Protein AF-A0A4Q3VLV4-F1 (afdb_monomer_lite)

pLDDT: mean 76.95, std 12.74, range [41.34, 91.38]

Radius of gyration: 25.12 Å; chains: 1; bounding box: 61×34×62 Å

Foldseek 3Di:
DVVVVVVVVLVVQLVVLLVLLVVLLVVVVVPDDCLVRNVVSLLSNVVSPNDLLDPSSLVSCLVVLVSLVPDPDPSCPSNNVNSVVVVVVDVVVDPPDDDPDDPDPVVVVVVVVVVVVLVVQAAFEEEEDDDADDPVVLVVCCVVSNHHYHYDGDDPPDALVNCPVVLVRGPYYDYPDDPDDPRCPVNVVVND

Structure (mmCIF, N/CA/C/O backbone):
data_AF-A0A4Q3VLV4-F1
#
_entry.id   AF-A0A4Q3VLV4-F1
#
loop_
_atom_site.group_PDB
_atom_site.id
_atom_site.type_symbol
_atom_site.label_atom_id
_atom_site.label_alt_id
_atom_site.label_comp_id
_atom_site.label_asym_id
_atom_site.label_entity_id
_atom_site.label_seq_id
_atom_site.pdbx_PDB_ins_code
_atom_site.Cartn_x
_atom_site.Cartn_y
_atom_site.Cartn_z
_atom_site.occupancy
_atom_site.B_iso_or_equiv
_atom_site.auth_seq_id
_atom_site.auth_comp_id
_atom_site.auth_asym_id
_atom_site.auth_atom_id
_atom_site.pdbx_PDB_model_num
ATOM 1 N N . MET A 1 1 ? 38.651 -5.995 -27.341 1.00 57.62 1 MET A N 1
ATOM 2 C CA . MET A 1 1 ? 38.059 -4.674 -27.666 1.00 57.62 1 MET A CA 1
ATOM 3 C C . MET A 1 1 ? 36.625 -4.782 -28.174 1.00 57.62 1 MET A C 1
ATOM 5 O O . MET A 1 1 ? 35.787 -4.014 -27.726 1.00 57.62 1 MET A O 1
ATOM 9 N N . GLU A 1 2 ? 36.306 -5.751 -29.034 1.00 63.56 2 GLU A N 1
ATOM 10 C CA . GLU A 1 2 ? 34.957 -5.916 -29.602 1.00 63.56 2 GLU A CA 1
ATOM 11 C C . GLU A 1 2 ? 33.863 -6.225 -28.559 1.00 63.56 2 GLU A C 1
ATOM 13 O O . GLU A 1 2 ? 32.763 -5.686 -28.622 1.00 63.56 2 GLU A O 1
ATOM 18 N N . GLU A 1 3 ? 34.188 -7.004 -27.524 1.00 63.47 3 GLU A N 1
ATOM 19 C CA . GLU A 1 3 ? 33.252 -7.335 -26.439 1.00 63.47 3 GLU A CA 1
ATOM 20 C C . GLU A 1 3 ? 32.939 -6.141 -25.514 1.00 63.47 3 GLU A C 1
ATOM 22 O O . GLU A 1 3 ? 31.847 -6.045 -24.957 1.00 63.47 3 GLU A O 1
ATOM 27 N N . ILE A 1 4 ? 33.883 -5.201 -25.376 1.00 67.38 4 ILE A N 1
ATOM 28 C CA . ILE A 1 4 ? 33.695 -3.957 -24.610 1.00 67.38 4 ILE A CA 1
ATOM 29 C C . ILE A 1 4 ? 32.784 -3.006 -25.393 1.00 67.38 4 ILE A C 1
ATOM 31 O O . ILE A 1 4 ? 31.875 -2.420 -24.811 1.00 67.38 4 ILE A O 1
ATOM 35 N N . LYS A 1 5 ? 32.965 -2.923 -26.719 1.00 65.56 5 LYS A N 1
ATOM 36 C CA . LYS A 1 5 ? 32.129 -2.112 -27.612 1.00 65.56 5 LYS A CA 1
ATOM 37 C C . LYS A 1 5 ? 30.674 -2.597 -27.629 1.00 65.56 5 LYS A C 1
ATOM 39 O O . LYS A 1 5 ? 29.774 -1.806 -27.380 1.00 65.56 5 LYS A O 1
ATOM 44 N N . ARG A 1 6 ? 30.447 -3.911 -27.760 1.00 65.62 6 ARG A N 1
ATOM 45 C CA . ARG A 1 6 ? 29.094 -4.503 -27.698 1.00 65.62 6 ARG A CA 1
ATOM 46 C C . ARG A 1 6 ? 28.401 -4.274 -26.350 1.00 65.62 6 ARG A C 1
ATOM 48 O O . ARG A 1 6 ? 27.202 -4.019 -26.310 1.00 65.62 6 ARG A O 1
ATOM 55 N N . LYS A 1 7 ? 29.140 -4.339 -25.233 1.00 67.38 7 LYS A N 1
ATOM 56 C CA . LYS A 1 7 ? 28.593 -4.038 -23.895 1.00 67.38 7 LYS A CA 1
ATOM 57 C C . LYS A 1 7 ? 28.241 -2.557 -23.730 1.00 67.38 7 LYS A C 1
ATOM 59 O O . LYS A 1 7 ? 27.261 -2.258 -23.053 1.00 67.38 7 LYS A O 1
ATOM 64 N N . SER A 1 8 ? 29.009 -1.653 -24.342 1.00 71.06 8 SER A N 1
ATOM 65 C CA . SER A 1 8 ? 28.739 -0.210 -24.326 1.00 71.06 8 SER A CA 1
ATOM 66 C C . SER A 1 8 ? 27.530 0.155 -25.195 1.00 71.06 8 SER A C 1
ATOM 68 O O . SER A 1 8 ? 26.670 0.897 -24.735 1.00 71.06 8 SER A O 1
ATOM 70 N N . GLU A 1 9 ? 27.406 -0.419 -26.393 1.00 71.38 9 GLU A N 1
ATOM 71 C CA . GLU A 1 9 ? 26.265 -0.204 -27.297 1.00 71.38 9 GLU A CA 1
ATOM 72 C C . GLU A 1 9 ? 24.959 -0.744 -26.692 1.00 71.38 9 GLU A C 1
ATOM 74 O O . GLU A 1 9 ? 23.945 -0.051 -26.669 1.00 71.38 9 GLU A O 1
ATOM 79 N N . ALA A 1 10 ? 24.996 -1.936 -26.088 1.00 74.06 10 ALA A N 1
ATOM 80 C CA . ALA A 1 10 ? 23.848 -2.497 -25.375 1.00 74.06 10 ALA A CA 1
ATOM 81 C C . ALA A 1 10 ? 23.502 -1.735 -24.081 1.00 74.06 10 ALA A C 1
ATOM 83 O O . ALA A 1 10 ? 22.393 -1.849 -23.565 1.00 74.06 10 ALA A O 1
ATOM 84 N N . ALA A 1 11 ? 24.443 -0.997 -23.488 1.00 75.19 11 ALA A N 1
ATOM 85 C CA . ALA A 1 11 ? 24.153 -0.116 -22.358 1.00 75.19 11 ALA A CA 1
ATOM 86 C C . ALA A 1 11 ? 23.494 1.191 -22.816 1.00 75.19 11 ALA A C 1
ATOM 88 O O . ALA A 1 11 ? 22.518 1.597 -22.192 1.00 75.19 11 ALA A O 1
ATOM 89 N N . ALA A 1 12 ? 23.972 1.779 -23.916 1.00 79.19 12 ALA A N 1
ATOM 90 C CA . ALA A 1 12 ? 23.372 2.961 -24.529 1.00 79.19 12 ALA A CA 1
ATOM 91 C C . ALA A 1 12 ? 21.925 2.685 -24.964 1.00 79.19 12 ALA A C 1
ATOM 93 O O . ALA A 1 12 ? 21.017 3.348 -24.483 1.00 79.19 12 ALA A O 1
ATOM 94 N N . GLY A 1 13 ? 21.679 1.597 -25.707 1.00 81.62 13 GLY A N 1
ATOM 95 C CA . GLY A 1 13 ? 20.320 1.253 -26.149 1.00 81.62 13 GLY A CA 1
ATOM 96 C C . GLY A 1 13 ? 19.323 1.015 -25.004 1.00 81.62 13 GLY A C 1
ATOM 97 O O . GLY A 1 13 ? 18.139 1.310 -25.142 1.00 81.62 13 GLY A O 1
ATOM 98 N N . ARG A 1 14 ? 19.786 0.532 -23.840 1.00 86.50 14 ARG A N 1
ATOM 99 C CA . ARG A 1 14 ? 18.945 0.413 -22.633 1.00 86.50 14 ARG A CA 1
ATOM 100 C C . ARG A 1 14 ? 18.638 1.765 -21.995 1.00 86.50 14 ARG A C 1
ATOM 102 O O . ARG A 1 14 ? 17.541 1.932 -21.469 1.00 86.50 14 ARG A O 1
ATOM 109 N N . ALA A 1 15 ? 19.602 2.684 -21.993 1.00 84.69 15 ALA A N 1
ATOM 110 C CA . ALA A 1 15 ? 19.420 4.028 -21.459 1.00 84.69 15 ALA A CA 1
ATOM 111 C C . ALA A 1 15 ? 18.446 4.825 -22.335 1.00 84.69 15 ALA A C 1
ATOM 113 O O . ALA A 1 15 ? 17.457 5.328 -21.809 1.00 84.69 15 ALA A O 1
ATOM 114 N N . ASP A 1 16 ? 18.651 4.804 -23.653 1.00 87.38 16 ASP A N 1
ATOM 115 C CA . ASP A 1 16 ? 17.802 5.488 -24.631 1.00 87.38 16 ASP A CA 1
ATOM 116 C C . ASP A 1 16 ? 16.353 4.982 -24.556 1.00 87.38 16 ASP A C 1
ATOM 118 O O . ASP A 1 16 ? 15.404 5.762 -24.518 1.00 87.38 16 ASP A O 1
ATOM 122 N N . ALA A 1 17 ? 16.157 3.661 -24.450 1.00 88.94 17 ALA A N 1
ATOM 123 C CA . ALA A 1 17 ? 14.821 3.086 -24.307 1.00 88.94 17 ALA A CA 1
ATOM 124 C C . ALA A 1 17 ? 14.137 3.483 -22.986 1.00 88.94 17 ALA A C 1
ATOM 126 O O . ALA A 1 17 ? 12.919 3.634 -22.948 1.00 88.94 17 ALA A O 1
ATOM 127 N N . MET A 1 18 ? 14.897 3.639 -21.898 1.00 90.19 18 MET A N 1
ATOM 128 C CA . MET A 1 18 ? 14.365 4.077 -20.603 1.00 90.19 18 MET A CA 1
ATOM 129 C C . MET A 1 18 ? 14.028 5.572 -20.596 1.00 90.19 18 MET A C 1
ATOM 131 O O . MET A 1 18 ? 13.079 5.984 -19.935 1.00 90.19 18 MET A O 1
ATOM 135 N N . GLU A 1 19 ? 14.801 6.388 -21.309 1.00 90.62 19 GLU A N 1
ATOM 136 C CA . GLU A 1 19 ? 14.526 7.813 -21.495 1.00 90.62 19 GLU A CA 1
ATOM 137 C C . GLU A 1 19 ? 13.258 8.016 -22.328 1.00 90.62 19 GLU A C 1
ATOM 139 O O . GLU A 1 19 ? 12.339 8.690 -21.870 1.00 90.62 19 GLU A O 1
ATOM 144 N N . ALA A 1 20 ? 13.125 7.290 -23.441 1.00 89.00 20 ALA A N 1
ATOM 145 C CA . ALA A 1 20 ? 11.909 7.286 -24.251 1.00 89.00 20 ALA A CA 1
ATOM 146 C C . ALA A 1 20 ? 10.660 6.849 -23.460 1.00 89.00 20 ALA A C 1
ATOM 148 O O . ALA A 1 20 ? 9.573 7.378 -23.680 1.00 89.00 20 ALA A O 1
ATOM 149 N N . LEU A 1 21 ? 10.791 5.909 -22.512 1.00 90.06 21 LEU A N 1
ATOM 150 C CA . LEU A 1 21 ? 9.686 5.537 -21.620 1.00 90.06 21 LEU A CA 1
ATOM 151 C C . LEU A 1 21 ? 9.276 6.687 -20.691 1.00 90.06 21 LEU A C 1
ATOM 153 O O . LEU A 1 21 ? 8.089 6.882 -20.450 1.00 90.06 21 LEU A O 1
ATOM 157 N N . LYS A 1 22 ? 10.235 7.453 -20.164 1.00 89.88 22 LYS A N 1
ATOM 158 C CA . LYS A 1 22 ? 9.930 8.609 -19.309 1.00 89.88 22 LYS A CA 1
ATOM 159 C C . LYS A 1 22 ? 9.248 9.723 -20.094 1.00 89.88 22 LYS A C 1
ATOM 161 O O . LYS A 1 22 ? 8.290 10.299 -19.594 1.00 89.88 22 LYS A O 1
ATOM 166 N N . GLU A 1 23 ? 9.710 9.993 -21.311 1.00 88.00 23 GLU A N 1
ATOM 167 C CA . GLU A 1 23 ? 9.071 10.958 -22.213 1.00 88.00 23 GLU A CA 1
ATOM 168 C C . GLU A 1 23 ? 7.646 10.528 -22.577 1.00 88.00 23 GLU A C 1
ATOM 170 O O . GLU A 1 23 ? 6.726 11.342 -22.536 1.00 88.00 23 GLU A O 1
ATOM 175 N N . ALA A 1 24 ? 7.440 9.237 -22.856 1.00 85.31 24 ALA A N 1
ATOM 176 C CA . ALA A 1 24 ? 6.117 8.674 -23.110 1.00 85.31 24 ALA A CA 1
ATOM 177 C C . ALA A 1 24 ? 5.171 8.872 -21.913 1.00 85.31 24 ALA A C 1
ATOM 179 O O . ALA A 1 24 ? 4.029 9.275 -22.099 1.00 85.31 24 ALA A O 1
ATOM 180 N N . ILE A 1 25 ? 5.650 8.650 -20.685 1.00 86.81 25 ILE A N 1
ATOM 181 C CA . ILE A 1 25 ? 4.867 8.883 -19.461 1.00 86.81 25 ILE A CA 1
ATOM 182 C C . ILE A 1 25 ? 4.538 10.369 -19.282 1.00 86.81 25 ILE A C 1
ATOM 184 O O . ILE A 1 25 ? 3.384 10.703 -19.036 1.00 86.81 25 ILE A O 1
ATOM 188 N N . ALA A 1 26 ? 5.506 11.262 -19.493 1.00 82.62 26 ALA A N 1
ATOM 189 C CA . ALA A 1 26 ? 5.264 12.703 -19.435 1.00 82.62 26 ALA A CA 1
ATOM 190 C C . ALA A 1 26 ? 4.235 13.167 -20.487 1.00 82.62 26 ALA A C 1
ATOM 192 O O . ALA A 1 26 ? 3.460 14.084 -20.234 1.00 82.62 26 ALA A O 1
ATOM 193 N N . SER A 1 27 ? 4.194 12.521 -21.658 1.00 80.69 27 SER A N 1
ATOM 194 C CA . SER A 1 27 ? 3.176 12.782 -22.684 1.00 80.69 27 SER A CA 1
ATOM 195 C C . SER A 1 27 ? 1.790 12.252 -22.297 1.00 80.69 27 SER A C 1
ATOM 197 O O . SER A 1 27 ? 0.787 12.861 -22.663 1.00 80.69 27 SER A O 1
ATOM 199 N N . ILE A 1 28 ? 1.715 11.132 -21.570 1.00 79.12 28 ILE A N 1
ATOM 200 C CA . ILE A 1 28 ? 0.454 10.569 -21.062 1.00 79.12 28 ILE A CA 1
ATOM 201 C C . ILE A 1 28 ? -0.184 11.517 -20.044 1.00 79.12 28 ILE A C 1
ATOM 203 O O . ILE A 1 28 ? -1.385 11.754 -20.111 1.00 79.12 28 ILE A O 1
ATOM 207 N N . GLU A 1 29 ? 0.619 12.107 -19.155 1.00 72.38 29 GLU A N 1
ATOM 208 C CA . GLU A 1 29 ? 0.154 13.068 -18.141 1.00 72.38 29 GLU A CA 1
ATOM 209 C C . GLU A 1 29 ? -0.467 14.342 -18.739 1.00 72.38 29 GLU A C 1
ATOM 211 O O . GLU A 1 29 ? -1.192 15.045 -18.040 1.00 72.38 29 GLU A O 1
ATOM 216 N N . GLN A 1 30 ? -0.201 14.644 -20.016 1.00 66.06 30 GLN A N 1
ATOM 217 C CA . GLN A 1 30 ? -0.690 15.859 -20.666 1.00 66.06 30 GLN A CA 1
ATOM 218 C C . GLN A 1 30 ? -2.002 15.682 -21.435 1.00 66.06 30 GLN A C 1
ATOM 220 O O . GLN A 1 30 ? -2.750 16.648 -21.452 1.00 66.06 30 GLN A O 1
ATOM 225 N N . GLU A 1 31 ? -2.272 14.520 -22.057 1.00 60.41 31 GLU A N 1
ATOM 226 C CA . GLU A 1 31 ? -3.550 14.162 -22.737 1.00 60.41 31 GLU A CA 1
ATOM 227 C C . GLU A 1 31 ? -3.463 12.817 -23.516 1.00 60.41 31 GLU A C 1
ATOM 229 O O . GLU A 1 31 ? -4.226 12.566 -24.450 1.00 60.41 31 GLU A O 1
ATOM 234 N N . GLY A 1 32 ? -2.500 11.942 -23.199 1.00 63.28 32 GLY A N 1
ATOM 235 C CA . GLY A 1 32 ? -2.211 10.751 -24.011 1.00 63.28 32 GLY A CA 1
ATOM 236 C C . GLY A 1 32 ? -3.022 9.512 -23.623 1.00 63.28 32 GLY A C 1
ATOM 237 O O . GLY A 1 32 ? -3.230 9.243 -22.440 1.00 63.28 32 GLY A O 1
ATOM 238 N N . ASP A 1 33 ? -3.407 8.698 -24.614 1.00 75.00 33 ASP A N 1
ATOM 239 C CA . ASP A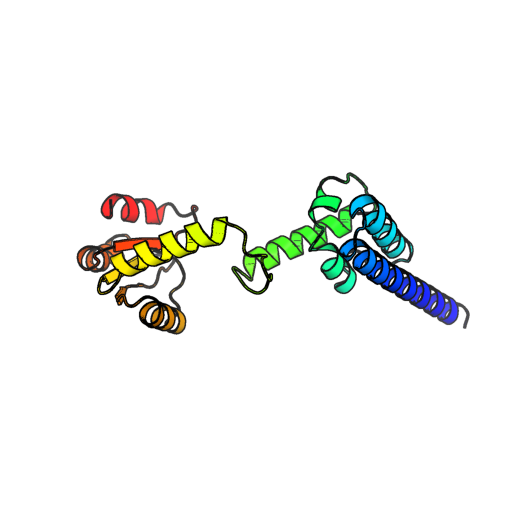 1 33 ? -3.933 7.354 -24.357 1.00 75.00 33 ASP A CA 1
ATOM 240 C C . ASP A 1 33 ? -2.832 6.488 -23.723 1.00 75.00 33 ASP A C 1
ATOM 242 O O . ASP A 1 33 ? -1.762 6.260 -24.305 1.00 75.00 33 ASP A O 1
ATOM 246 N N . VAL A 1 34 ? -3.092 6.040 -22.493 1.00 74.38 34 VAL A N 1
ATOM 247 C CA . VAL A 1 34 ? -2.144 5.278 -21.676 1.00 74.38 34 VAL A CA 1
ATOM 248 C C . VAL A 1 34 ? -1.768 3.970 -22.366 1.00 74.38 34 VAL A C 1
ATOM 250 O O . VAL A 1 34 ? -0.598 3.594 -22.366 1.00 74.38 34 VAL A O 1
ATOM 253 N N . GLU A 1 35 ? -2.730 3.258 -22.946 1.00 76.88 35 GLU A N 1
ATOM 254 C CA . GLU A 1 35 ? -2.497 1.938 -23.524 1.00 76.88 35 GLU A CA 1
ATOM 255 C C . GLU A 1 35 ? -1.723 2.053 -24.840 1.00 76.88 35 GLU A C 1
ATOM 257 O O . GLU A 1 35 ? -0.709 1.369 -25.021 1.00 76.88 35 GLU A O 1
ATOM 262 N N . GLU A 1 36 ? -2.118 2.985 -25.711 1.00 79.44 36 GLU A N 1
ATOM 263 C CA . GLU A 1 36 ? -1.462 3.193 -27.007 1.00 79.44 36 GLU A CA 1
ATOM 264 C C . GLU A 1 36 ? -0.041 3.766 -26.880 1.00 79.44 36 GLU A C 1
ATOM 266 O O . GLU A 1 36 ? 0.805 3.537 -27.749 1.00 79.44 36 GLU A O 1
ATOM 271 N N . THR A 1 37 ? 0.259 4.461 -25.779 1.00 82.88 37 THR A N 1
ATOM 272 C CA . THR A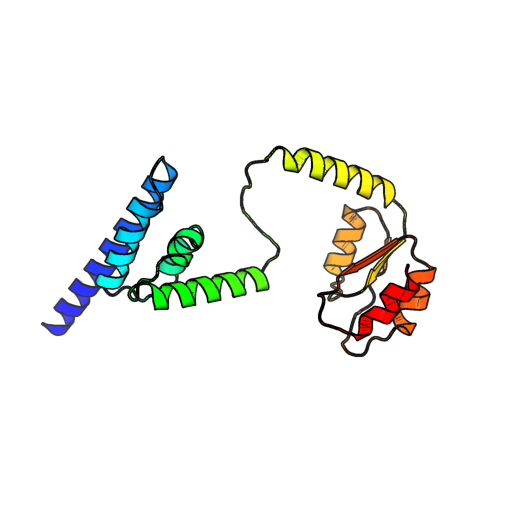 1 37 ? 1.547 5.145 -25.583 1.00 82.88 37 THR A CA 1
ATOM 273 C C . THR A 1 37 ? 2.507 4.351 -24.693 1.00 82.88 37 THR A C 1
ATOM 275 O O . THR A 1 37 ? 3.688 4.186 -25.020 1.00 82.88 37 THR A O 1
ATOM 278 N N . LEU A 1 38 ? 2.021 3.809 -23.572 1.00 85.81 38 LEU A N 1
ATOM 279 C CA . LEU A 1 38 ? 2.867 3.168 -22.564 1.00 85.81 38 LEU A CA 1
ATOM 280 C C . LEU A 1 38 ? 3.302 1.763 -22.984 1.00 85.81 38 LEU A C 1
ATOM 282 O O . LEU A 1 38 ? 4.464 1.388 -22.808 1.00 85.81 38 LEU A O 1
ATOM 286 N N . VAL A 1 39 ? 2.385 0.974 -23.546 1.00 88.00 39 VAL A N 1
ATOM 287 C CA . VAL A 1 39 ? 2.647 -0.431 -23.886 1.00 88.00 39 VAL A CA 1
ATOM 288 C C . VAL A 1 39 ? 3.781 -0.565 -24.912 1.00 88.00 39 VAL A C 1
ATOM 290 O O . VAL A 1 39 ? 4.711 -1.348 -24.664 1.00 88.00 39 VAL A O 1
ATOM 293 N N . PRO A 1 40 ? 3.802 0.197 -26.026 1.00 89.44 40 PRO A N 1
ATOM 294 C CA . PRO A 1 40 ? 4.910 0.132 -26.976 1.00 89.44 40 PRO A CA 1
ATOM 295 C C . PRO A 1 40 ? 6.239 0.601 -26.374 1.00 89.44 40 PRO A C 1
ATOM 297 O O . PRO A 1 40 ? 7.287 0.030 -26.687 1.00 89.44 40 PRO A O 1
ATOM 300 N N . ALA A 1 41 ? 6.216 1.608 -25.496 1.00 89.75 41 ALA A N 1
ATOM 301 C CA . ALA A 1 41 ? 7.417 2.130 -24.849 1.00 89.75 41 ALA A CA 1
ATOM 302 C C . ALA A 1 41 ? 8.047 1.100 -23.895 1.00 89.75 41 ALA A C 1
ATOM 304 O O . ALA A 1 41 ? 9.244 0.819 -23.979 1.00 89.75 41 ALA A O 1
ATOM 305 N N . VAL A 1 42 ? 7.236 0.447 -23.058 1.00 91.12 42 VAL A N 1
ATOM 306 C CA . VAL A 1 42 ? 7.708 -0.613 -22.154 1.00 91.12 42 VAL A CA 1
ATOM 307 C C . VAL A 1 42 ? 8.213 -1.826 -22.939 1.00 91.12 42 VAL A C 1
ATOM 309 O O . VAL A 1 42 ? 9.244 -2.401 -22.581 1.00 91.12 42 VAL A O 1
ATOM 312 N N . ARG A 1 43 ? 7.553 -2.192 -24.048 1.00 91.38 43 ARG A N 1
ATOM 313 C CA . ARG A 1 43 ? 8.040 -3.260 -24.937 1.00 91.38 43 ARG A CA 1
ATOM 314 C C . ARG A 1 43 ? 9.442 -2.949 -25.463 1.00 91.38 43 ARG A C 1
ATOM 316 O O . ARG A 1 43 ? 10.320 -3.803 -25.355 1.00 91.38 43 ARG A O 1
ATOM 323 N N . LYS A 1 44 ? 9.680 -1.722 -25.944 1.00 90.50 44 LYS A N 1
ATOM 324 C CA . LYS A 1 44 ? 11.006 -1.281 -26.411 1.00 90.50 44 LYS A CA 1
ATOM 325 C C . LYS A 1 44 ? 12.068 -1.381 -25.317 1.00 90.50 44 LYS A C 1
ATOM 327 O O . LYS A 1 44 ? 13.182 -1.813 -25.603 1.00 90.50 44 LYS A O 1
ATOM 332 N N . CYS A 1 45 ? 11.744 -1.058 -24.061 1.00 90.19 45 CYS A N 1
ATOM 333 C CA . CYS A 1 45 ? 12.678 -1.257 -22.948 1.00 90.19 45 CYS A CA 1
ATOM 334 C C . CYS A 1 45 ? 13.069 -2.733 -22.785 1.00 90.19 45 CYS A C 1
ATOM 336 O O . CYS A 1 45 ? 14.250 -3.056 -22.635 1.00 90.19 45 CYS A O 1
ATOM 338 N N . LEU A 1 46 ? 12.087 -3.636 -22.811 1.00 90.50 46 LEU A N 1
ATOM 339 C CA . LEU A 1 46 ? 12.322 -5.070 -22.640 1.00 90.50 46 LEU A CA 1
ATOM 340 C C . LEU A 1 46 ? 13.123 -5.657 -23.811 1.00 90.50 46 LEU A C 1
ATOM 342 O O . LEU A 1 46 ? 14.056 -6.429 -23.587 1.00 90.50 46 LEU A O 1
ATOM 346 N N . GLU A 1 47 ? 12.818 -5.242 -25.041 1.00 89.56 47 GLU A N 1
ATOM 347 C CA . GLU A 1 47 ? 13.547 -5.632 -26.255 1.00 89.56 47 GLU A CA 1
ATOM 348 C C . GLU A 1 47 ? 14.985 -5.097 -26.275 1.00 89.56 47 GLU A C 1
ATOM 350 O O . GLU A 1 47 ? 15.903 -5.814 -26.674 1.00 89.56 47 GLU A O 1
ATOM 355 N N . ALA A 1 48 ? 15.216 -3.890 -25.749 1.00 88.19 48 ALA A N 1
ATOM 356 C CA . ALA A 1 48 ? 16.556 -3.338 -25.542 1.00 88.19 48 ALA A CA 1
ATOM 357 C C . ALA A 1 48 ? 17.356 -4.081 -24.449 1.00 88.19 48 ALA A C 1
ATOM 359 O O . ALA A 1 48 ? 18.537 -3.805 -24.234 1.00 88.19 48 ALA A O 1
ATOM 360 N N . GLY A 1 49 ? 16.741 -5.038 -23.745 1.00 86.31 49 GLY A N 1
ATOM 361 C CA . GLY A 1 49 ? 17.386 -5.852 -22.718 1.00 86.31 49 GLY A CA 1
ATOM 362 C C . GLY A 1 49 ? 17.345 -5.236 -21.320 1.00 86.31 49 GLY A C 1
ATOM 363 O O . GLY A 1 49 ? 18.112 -5.651 -20.441 1.00 86.31 49 GLY A O 1
ATOM 364 N N . VAL A 1 50 ? 16.471 -4.251 -21.080 1.00 88.69 50 VAL A N 1
ATOM 365 C CA . VAL A 1 50 ? 16.134 -3.841 -19.713 1.00 88.69 50 VAL A CA 1
ATOM 366 C C . VAL A 1 50 ? 15.487 -5.032 -19.016 1.00 88.69 50 VAL A C 1
ATOM 368 O O . VAL A 1 50 ? 14.610 -5.710 -19.551 1.00 88.69 50 VAL A O 1
ATOM 371 N N . ARG A 1 51 ? 15.954 -5.336 -17.805 1.00 89.38 51 ARG A N 1
ATOM 372 C CA . ARG A 1 51 ? 15.423 -6.476 -17.058 1.00 89.38 51 ARG A CA 1
ATOM 373 C C . ARG A 1 51 ? 13.992 -6.157 -16.610 1.00 89.38 51 ARG A C 1
ATOM 375 O O . ARG A 1 51 ? 13.780 -5.078 -16.069 1.00 89.38 51 ARG A O 1
ATOM 382 N N . PRO A 1 52 ? 13.048 -7.112 -16.677 1.00 88.06 52 PRO A N 1
ATOM 383 C CA . PRO A 1 52 ? 11.698 -6.925 -16.130 1.00 88.06 52 PRO A CA 1
ATOM 384 C C . PRO A 1 52 ? 11.668 -6.607 -14.626 1.00 88.06 52 PRO A C 1
ATOM 386 O O . PRO A 1 52 ? 10.676 -6.113 -14.112 1.00 88.06 52 PRO A O 1
ATOM 389 N N . SER A 1 53 ? 12.751 -6.923 -13.910 1.00 87.56 53 SER A N 1
ATOM 390 C CA . SER A 1 53 ? 12.933 -6.639 -12.485 1.00 87.56 53 SER A CA 1
ATOM 391 C C . SER A 1 53 ? 13.627 -5.301 -12.208 1.00 87.56 53 SER A C 1
ATOM 393 O O . SER A 1 53 ? 14.031 -5.057 -11.069 1.00 87.56 53 SER A O 1
ATOM 395 N N . ASP A 1 54 ? 13.922 -4.510 -13.241 1.00 91.06 54 ASP A N 1
ATOM 396 C CA . ASP A 1 54 ? 14.587 -3.224 -13.076 1.00 91.06 54 ASP A CA 1
ATOM 397 C C . ASP A 1 54 ? 13.713 -2.299 -12.224 1.00 91.06 54 ASP A C 1
ATOM 399 O O . ASP A 1 54 ? 12.518 -2.147 -12.474 1.00 91.06 54 ASP A O 1
ATOM 403 N N . LYS A 1 55 ? 14.299 -1.708 -11.179 1.00 87.00 55 LYS A N 1
ATOM 404 C CA . LYS A 1 55 ? 13.539 -0.923 -10.199 1.00 87.00 55 LYS A CA 1
ATOM 405 C C . LYS A 1 55 ? 12.906 0.314 -10.825 1.00 87.00 55 LYS A C 1
ATOM 407 O O . LYS A 1 55 ? 11.799 0.666 -10.436 1.00 87.00 55 LYS A O 1
ATOM 412 N N . THR A 1 56 ? 13.598 0.952 -11.766 1.00 88.69 56 THR A N 1
ATOM 413 C CA . THR A 1 56 ? 13.110 2.151 -12.451 1.00 88.69 56 THR A CA 1
ATOM 414 C C . THR A 1 56 ? 11.951 1.779 -13.362 1.00 88.69 56 THR A C 1
ATOM 416 O O . THR A 1 56 ? 10.900 2.404 -13.285 1.00 88.69 56 THR A O 1
ATOM 419 N N . LEU A 1 57 ? 12.102 0.706 -14.147 1.00 89.75 57 LEU A N 1
ATOM 420 C CA . LEU A 1 57 ? 11.033 0.196 -15.008 1.00 89.75 57 LEU A CA 1
ATOM 421 C C . LEU A 1 57 ? 9.774 -0.154 -14.203 1.00 89.75 57 LEU A C 1
ATOM 423 O O . LEU A 1 57 ? 8.675 0.278 -14.540 1.00 89.75 57 LEU A O 1
ATOM 427 N N . VAL A 1 58 ? 9.944 -0.916 -13.118 1.00 88.69 58 VAL A N 1
ATOM 428 C CA . VAL A 1 58 ? 8.845 -1.336 -12.240 1.00 88.69 58 VAL A CA 1
ATOM 429 C C . VAL A 1 58 ? 8.170 -0.127 -11.593 1.00 88.69 58 VAL A C 1
ATOM 431 O O . VAL A 1 58 ? 6.947 -0.061 -11.595 1.00 88.69 58 VAL A O 1
ATOM 434 N N . ALA A 1 59 ? 8.936 0.843 -11.082 1.00 85.50 59 ALA A N 1
ATOM 435 C CA . ALA A 1 59 ? 8.383 2.049 -10.467 1.00 85.50 59 ALA A CA 1
ATOM 436 C C . ALA A 1 59 ? 7.562 2.891 -11.457 1.00 85.50 59 ALA A C 1
ATOM 438 O O . ALA A 1 59 ? 6.474 3.332 -11.103 1.00 85.50 59 ALA A O 1
ATOM 439 N N . LEU A 1 60 ? 8.046 3.056 -12.693 1.00 87.88 60 LEU A N 1
ATOM 440 C CA . LEU A 1 60 ? 7.361 3.808 -13.751 1.00 87.88 60 LEU A CA 1
ATOM 441 C C . LEU A 1 60 ? 6.068 3.127 -14.226 1.00 87.88 60 LEU A C 1
ATOM 443 O O . LEU A 1 60 ? 5.093 3.799 -14.534 1.00 87.88 60 LEU A O 1
ATOM 447 N N . CYS A 1 61 ? 6.035 1.792 -14.263 1.00 89.31 61 CYS A N 1
ATOM 448 C CA . CYS A 1 61 ? 4.852 1.047 -14.708 1.00 89.31 61 CYS A CA 1
ATOM 449 C C . CYS A 1 61 ? 3.816 0.827 -13.591 1.00 89.31 61 CYS A C 1
ATOM 451 O O . CYS A 1 61 ? 2.667 0.494 -13.881 1.00 89.31 61 CYS A O 1
ATOM 453 N N . GLN A 1 62 ? 4.201 0.969 -12.316 1.00 87.00 62 GLN A N 1
ATOM 454 C CA . GLN A 1 62 ? 3.340 0.653 -11.170 1.00 87.00 62 GLN A CA 1
ATOM 455 C C . GLN A 1 62 ? 2.022 1.454 -11.143 1.00 87.00 62 GLN A C 1
ATOM 457 O O . GLN A 1 62 ? 0.992 0.831 -10.871 1.00 87.00 62 GLN A O 1
ATOM 462 N N . PRO A 1 63 ? 1.996 2.774 -11.432 1.00 84.75 63 PRO A N 1
ATOM 463 C CA . PRO A 1 63 ? 0.750 3.546 -11.461 1.00 84.75 63 PRO A CA 1
ATOM 464 C C . PRO A 1 63 ? -0.251 3.037 -12.506 1.00 84.75 63 PRO A C 1
ATOM 466 O O . PRO A 1 63 ? -1.454 3.058 -12.270 1.00 84.75 63 PRO A O 1
ATOM 469 N N . TYR A 1 64 ? 0.250 2.486 -13.612 1.00 85.56 64 TYR A N 1
ATOM 470 C CA . TYR A 1 64 ? -0.533 2.036 -14.765 1.00 85.56 64 TYR A CA 1
ATOM 471 C C . TYR A 1 64 ? -0.751 0.517 -14.778 1.00 85.56 64 TYR A C 1
ATOM 473 O O . TYR A 1 64 ? -0.968 -0.096 -15.823 1.00 85.56 64 TYR A O 1
ATOM 481 N N . ARG A 1 65 ? -0.695 -0.128 -13.605 1.00 82.88 65 ARG A N 1
ATOM 482 C CA . ARG A 1 65 ? -0.788 -1.591 -13.452 1.00 82.88 65 ARG A CA 1
ATOM 483 C C . ARG A 1 65 ? -1.992 -2.215 -14.160 1.00 82.88 65 ARG A C 1
ATOM 485 O O . ARG A 1 65 ? -1.880 -3.364 -14.597 1.00 82.88 65 ARG A O 1
ATOM 492 N N . ALA A 1 66 ? -3.121 -1.506 -14.199 1.00 81.31 66 ALA A N 1
ATOM 493 C CA . ALA A 1 66 ? -4.369 -1.976 -14.794 1.00 81.31 66 ALA A CA 1
ATOM 494 C C . ALA A 1 66 ? -4.179 -2.363 -16.267 1.00 81.31 66 ALA A C 1
ATOM 496 O O . ALA A 1 66 ? -4.541 -3.475 -16.638 1.00 81.31 66 ALA A O 1
ATOM 497 N N . VAL A 1 67 ? -3.477 -1.524 -17.035 1.00 83.31 67 VAL A N 1
ATOM 498 C CA . VAL A 1 67 ? -3.188 -1.741 -18.461 1.00 83.31 67 VAL A CA 1
ATOM 499 C C . VAL A 1 67 ? -2.487 -3.079 -18.677 1.00 83.31 67 VAL A C 1
ATOM 501 O O . VAL A 1 67 ? -2.898 -3.896 -19.488 1.00 83.31 67 VAL A O 1
ATOM 504 N N . PHE A 1 68 ? -1.479 -3.388 -17.862 1.00 81.31 68 PHE A N 1
ATOM 505 C CA . PHE A 1 68 ? -0.731 -4.638 -18.007 1.00 81.31 68 PHE A CA 1
ATOM 506 C C . PHE A 1 68 ? -1.456 -5.870 -17.444 1.00 81.31 68 PHE A C 1
ATOM 508 O O . PHE A 1 68 ? -1.013 -6.992 -17.674 1.00 81.31 68 PHE A O 1
ATOM 515 N N . ARG A 1 69 ? -2.534 -5.710 -16.658 1.00 76.75 69 ARG A N 1
ATOM 516 C CA . ARG A 1 69 ? -3.255 -6.836 -16.024 1.00 76.75 69 ARG A CA 1
ATOM 517 C C . ARG A 1 69 ? -4.044 -7.651 -17.036 1.00 76.75 69 ARG A C 1
ATOM 519 O O . ARG A 1 69 ? -4.128 -8.864 -16.873 1.00 76.75 69 ARG A O 1
ATOM 526 N N . GLU A 1 70 ? -4.588 -6.982 -18.040 1.00 69.19 70 GLU A N 1
ATOM 527 C CA . GLU A 1 70 ? -5.482 -7.575 -19.036 1.00 69.19 70 GLU A CA 1
ATOM 528 C C . GLU A 1 70 ? -4.728 -8.047 -20.288 1.00 69.19 70 GLU A C 1
ATOM 530 O O . GLU A 1 70 ? -5.268 -8.781 -21.111 1.00 69.19 70 GLU A O 1
ATOM 535 N N . MET A 1 71 ? -3.442 -7.704 -20.394 1.00 73.25 71 MET A N 1
ATOM 536 C CA . MET A 1 71 ? -2.584 -8.118 -21.496 1.00 73.25 71 MET A CA 1
ATOM 537 C C . MET A 1 71 ? -2.094 -9.565 -21.347 1.00 73.25 71 MET A C 1
ATOM 539 O O . MET A 1 71 ? -1.207 -9.858 -20.538 1.00 73.25 71 MET A O 1
ATOM 543 N N . ASP A 1 72 ? -2.588 -10.459 -22.206 1.00 67.62 72 ASP A N 1
ATOM 544 C CA . ASP A 1 72 ? -2.038 -11.810 -22.391 1.00 67.62 72 ASP A CA 1
ATOM 545 C C . ASP A 1 72 ? -0.851 -11.792 -23.369 1.00 67.62 72 ASP A C 1
ATOM 547 O O . ASP A 1 72 ? -0.906 -12.292 -24.493 1.00 67.62 72 ASP A O 1
ATOM 551 N N . ASP A 1 73 ? 0.241 -11.146 -22.956 1.00 77.44 73 ASP A N 1
ATOM 552 C CA . ASP A 1 73 ? 1.472 -11.089 -23.740 1.00 77.44 73 ASP A CA 1
ATOM 553 C C . ASP A 1 73 ? 2.671 -11.617 -22.937 1.00 77.44 73 ASP A C 1
ATOM 555 O O . ASP A 1 73 ? 3.045 -11.123 -21.866 1.00 77.44 73 ASP A O 1
ATOM 559 N N . ARG A 1 74 ? 3.316 -12.643 -23.508 1.00 79.31 74 ARG A N 1
ATOM 560 C CA . A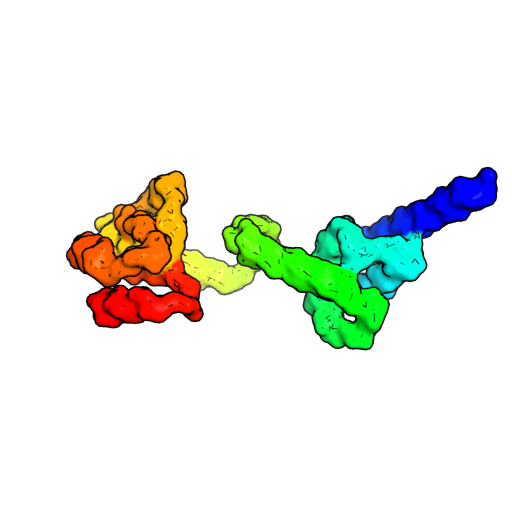RG A 1 74 ? 4.477 -13.346 -22.942 1.00 79.31 74 ARG A CA 1
ATOM 561 C C . ARG A 1 74 ? 5.661 -12.427 -22.656 1.00 79.31 74 ARG A C 1
ATOM 563 O O . ARG A 1 74 ? 6.435 -12.725 -21.745 1.00 79.31 74 ARG A O 1
ATOM 570 N N . VAL A 1 75 ? 5.809 -11.333 -23.402 1.00 80.38 75 VAL A N 1
ATOM 571 C CA . VAL A 1 75 ? 6.866 -10.334 -23.197 1.00 80.38 75 VAL A CA 1
ATOM 572 C C . VAL A 1 75 ? 6.697 -9.649 -21.839 1.00 80.38 75 VAL A C 1
ATOM 574 O O . VAL A 1 75 ? 7.675 -9.463 -21.113 1.00 80.38 75 VAL A O 1
ATOM 577 N N . PHE A 1 76 ? 5.456 -9.367 -21.441 1.00 83.75 76 PHE A N 1
ATOM 578 C CA . PHE A 1 76 ? 5.141 -8.692 -20.182 1.00 83.75 76 PHE A CA 1
ATOM 579 C C . PHE A 1 76 ? 4.933 -9.648 -19.011 1.00 83.75 76 PHE A C 1
ATOM 581 O O . PHE A 1 76 ? 4.962 -9.200 -17.869 1.00 83.75 76 PHE A O 1
ATOM 588 N N . GLY A 1 77 ? 4.794 -10.958 -19.244 1.00 84.94 77 GLY A N 1
ATOM 589 C CA . GLY A 1 77 ? 4.510 -11.937 -18.187 1.00 84.94 77 GLY A CA 1
ATOM 590 C C . GLY A 1 77 ? 5.439 -11.830 -16.968 1.00 84.94 77 GLY A C 1
ATOM 591 O O . GLY A 1 77 ? 4.976 -11.785 -15.829 1.00 84.94 77 GLY A O 1
ATOM 592 N N . ARG A 1 78 ? 6.755 -11.685 -17.189 1.00 84.81 78 ARG A N 1
ATOM 593 C CA . ARG A 1 78 ? 7.715 -11.486 -16.085 1.00 84.81 78 ARG A CA 1
ATOM 594 C C . ARG A 1 78 ? 7.599 -10.111 -15.434 1.00 84.81 78 ARG A C 1
ATOM 596 O O . ARG A 1 78 ? 7.725 -10.026 -14.219 1.00 84.81 78 ARG A O 1
ATOM 603 N N . LEU A 1 79 ? 7.374 -9.048 -16.207 1.00 86.88 79 LEU A N 1
ATOM 604 C CA . LEU A 1 79 ? 7.176 -7.702 -15.657 1.00 86.88 79 LEU A CA 1
ATOM 605 C C . LEU A 1 79 ? 5.926 -7.672 -14.763 1.00 86.88 79 LEU A C 1
ATOM 607 O O . LEU A 1 79 ? 5.988 -7.177 -13.641 1.00 86.88 79 LEU A O 1
ATOM 611 N N . ASN A 1 80 ? 4.838 -8.303 -15.207 1.00 87.19 80 ASN A N 1
ATOM 612 C CA . ASN A 1 80 ? 3.596 -8.455 -14.456 1.00 87.19 80 ASN A CA 1
ATOM 613 C C . ASN A 1 80 ? 3.792 -9.160 -13.111 1.00 87.19 80 ASN A C 1
ATOM 615 O O . ASN A 1 80 ? 3.249 -8.703 -12.104 1.00 87.19 80 ASN A O 1
ATOM 619 N N . GLU A 1 81 ? 4.610 -10.216 -13.049 1.00 88.19 81 GLU A N 1
ATOM 620 C CA . GLU A 1 81 ? 4.965 -10.834 -11.765 1.00 88.19 81 GLU A CA 1
ATOM 621 C C . GLU A 1 81 ? 5.660 -9.848 -10.815 1.00 88.19 81 GLU A C 1
ATOM 623 O O . GLU A 1 81 ? 5.372 -9.842 -9.616 1.00 88.19 81 GLU A O 1
ATOM 628 N N . TYR A 1 82 ? 6.587 -9.025 -11.316 1.00 87.31 82 TYR A N 1
ATOM 629 C CA . TYR A 1 82 ? 7.295 -8.045 -10.487 1.00 87.31 82 TYR A CA 1
ATOM 630 C C . TYR A 1 82 ? 6.390 -6.895 -10.043 1.00 87.31 82 TYR A C 1
ATOM 632 O O . TYR A 1 82 ? 6.475 -6.483 -8.885 1.00 87.31 82 TYR A O 1
ATOM 640 N N . LEU A 1 83 ? 5.489 -6.429 -10.906 1.00 86.88 83 LEU A N 1
ATOM 641 C CA . LEU A 1 83 ? 4.492 -5.421 -10.550 1.00 86.88 83 LEU A CA 1
ATOM 642 C C . LEU A 1 83 ? 3.518 -5.949 -9.487 1.00 86.88 83 LEU A C 1
ATOM 644 O O . LEU A 1 83 ? 3.257 -5.263 -8.503 1.00 86.88 83 LEU A O 1
ATOM 648 N N . SER A 1 84 ? 3.049 -7.195 -9.609 1.00 86.50 84 SER A N 1
ATOM 649 C CA . SER A 1 84 ? 2.189 -7.826 -8.596 1.00 86.50 84 SER A CA 1
ATOM 650 C C . SER A 1 84 ? 2.915 -8.094 -7.270 1.00 86.50 84 SER A C 1
ATOM 652 O O . SER A 1 84 ? 2.325 -7.944 -6.201 1.00 86.50 84 SER A O 1
ATOM 654 N N . LYS A 1 85 ? 4.210 -8.438 -7.295 1.00 85.25 85 LYS A N 1
ATOM 655 C CA . LYS A 1 85 ? 5.030 -8.546 -6.071 1.00 85.25 85 LYS A CA 1
ATOM 656 C C . LYS A 1 85 ? 5.214 -7.188 -5.395 1.00 85.25 85 LYS A C 1
ATOM 658 O O . LYS A 1 85 ? 5.136 -7.109 -4.171 1.00 85.25 85 LYS A O 1
ATOM 663 N N . THR A 1 86 ? 5.451 -6.137 -6.175 1.00 81.19 86 THR A N 1
ATOM 664 C CA . THR A 1 86 ? 5.577 -4.764 -5.669 1.00 81.19 86 THR A CA 1
ATOM 665 C C . THR A 1 86 ? 4.251 -4.270 -5.101 1.00 81.19 86 THR A C 1
ATOM 667 O O . THR A 1 86 ? 4.245 -3.758 -3.991 1.00 81.19 86 THR A O 1
ATOM 670 N N . GLU A 1 87 ? 3.128 -4.523 -5.774 1.00 80.44 87 GLU A N 1
ATOM 671 C CA . GLU A 1 87 ? 1.770 -4.239 -5.288 1.00 80.44 87 GLU A CA 1
ATOM 672 C C . GLU A 1 87 ? 1.501 -4.934 -3.944 1.00 80.44 87 GLU A C 1
ATOM 674 O O . GLU A 1 87 ? 1.130 -4.283 -2.972 1.00 80.44 87 GLU A O 1
ATOM 679 N N . ALA A 1 88 ? 1.798 -6.232 -3.832 1.00 80.00 88 ALA A N 1
ATOM 680 C CA . ALA A 1 88 ? 1.658 -6.970 -2.577 1.00 80.00 88 ALA A CA 1
ATOM 681 C C . ALA A 1 88 ? 2.574 -6.436 -1.459 1.00 80.00 88 ALA A C 1
ATOM 683 O O . ALA A 1 88 ? 2.205 -6.462 -0.284 1.00 80.00 88 ALA A O 1
ATOM 684 N N . LEU A 1 89 ? 3.775 -5.957 -1.802 1.00 77.25 89 LEU A N 1
ATOM 685 C CA . LEU A 1 89 ? 4.697 -5.332 -0.854 1.00 77.25 89 LEU A CA 1
ATOM 686 C C . LEU A 1 89 ? 4.238 -3.938 -0.435 1.00 77.25 89 LEU A C 1
ATOM 688 O O . LEU A 1 89 ? 4.386 -3.619 0.739 1.00 77.25 89 LEU A O 1
ATOM 692 N N . LEU A 1 90 ? 3.689 -3.139 -1.350 1.00 70.00 90 LEU A N 1
ATOM 693 C CA . LEU A 1 90 ? 3.102 -1.832 -1.063 1.00 70.00 90 LEU A CA 1
ATOM 694 C C . LEU A 1 90 ? 1.893 -2.002 -0.145 1.00 70.00 90 LEU A C 1
ATOM 696 O O . LEU A 1 90 ? 1.914 -1.461 0.951 1.00 70.00 90 LEU A O 1
ATOM 700 N N . LEU A 1 91 ? 0.959 -2.895 -0.485 1.00 73.38 91 LEU A N 1
ATOM 701 C CA . LEU A 1 91 ? -0.179 -3.271 0.367 1.00 73.38 91 LEU A CA 1
ATOM 702 C C . LEU A 1 91 ? 0.247 -3.790 1.751 1.00 73.38 91 LEU A C 1
ATOM 704 O O . LEU A 1 91 ? -0.487 -3.660 2.728 1.00 73.38 91 LEU A O 1
ATOM 708 N N . ARG A 1 92 ? 1.431 -4.407 1.851 1.00 69.88 92 ARG A N 1
ATOM 709 C CA . ARG A 1 92 ? 2.003 -4.892 3.115 1.00 69.88 92 ARG A CA 1
ATOM 710 C C . ARG A 1 92 ? 2.776 -3.812 3.885 1.00 69.88 92 ARG A C 1
ATOM 712 O O . ARG A 1 92 ? 2.940 -3.969 5.093 1.00 69.88 92 ARG A O 1
ATOM 719 N N . LYS A 1 93 ? 3.293 -2.778 3.210 1.00 64.62 93 LYS A N 1
ATOM 720 C CA . LYS A 1 93 ? 4.138 -1.712 3.782 1.00 64.62 93 LYS A CA 1
ATOM 721 C C . LYS A 1 93 ? 3.386 -0.406 4.072 1.00 64.62 93 LYS A C 1
ATOM 723 O O . LYS A 1 93 ? 3.875 0.346 4.904 1.00 64.62 93 LYS A O 1
ATOM 728 N N . GLY A 1 94 ? 2.226 -0.164 3.462 1.00 47.97 94 GLY A N 1
ATOM 729 C CA . GLY A 1 94 ? 1.296 0.917 3.807 1.00 47.97 94 GLY A CA 1
ATOM 730 C C . GLY A 1 94 ? -0.082 0.650 3.176 1.00 47.97 94 GLY A C 1
ATOM 731 O O . GLY A 1 94 ? -0.158 0.241 2.029 1.00 47.97 94 GLY A O 1
ATOM 732 N N . ALA A 1 95 ? -1.220 0.727 3.859 1.00 44.78 95 ALA A N 1
ATOM 733 C CA . ALA A 1 95 ? -1.769 1.912 4.516 1.00 44.78 95 ALA A CA 1
ATOM 734 C C . ALA A 1 95 ? -0.782 2.785 5.312 1.00 44.78 95 ALA A C 1
ATOM 736 O O . ALA A 1 95 ? -0.183 2.283 6.265 1.00 44.78 95 ALA A O 1
ATOM 737 N N . PRO A 1 96 ? -0.740 4.109 5.084 1.00 58.53 96 PRO A N 1
ATOM 738 C CA . PRO A 1 96 ? -0.792 4.880 3.827 1.00 58.53 96 PRO A CA 1
ATOM 739 C C . PRO A 1 96 ? 0.424 5.848 3.710 1.00 58.53 96 PRO A C 1
ATOM 741 O O . PRO A 1 96 ? 1.161 5.995 4.681 1.00 58.53 96 PRO A O 1
ATOM 744 N N . ALA A 1 97 ? 0.632 6.496 2.552 1.00 44.75 97 ALA A N 1
ATOM 745 C CA . ALA A 1 97 ? 1.218 7.849 2.405 1.00 44.75 97 ALA A CA 1
ATOM 746 C C . ALA A 1 97 ? 1.316 8.248 0.915 1.00 44.75 97 ALA A C 1
ATOM 748 O O . ALA A 1 97 ? 1.843 7.485 0.105 1.00 44.75 97 ALA A O 1
ATOM 749 N N . ASP A 1 98 ? 0.832 9.454 0.621 1.00 41.50 98 ASP A N 1
ATOM 750 C CA . ASP A 1 98 ? 1.104 10.299 -0.549 1.00 41.50 98 ASP A CA 1
ATOM 751 C C . ASP A 1 98 ? 0.603 9.801 -1.915 1.00 41.50 98 ASP A C 1
ATOM 753 O O . ASP A 1 98 ? 1.364 9.483 -2.830 1.00 41.50 98 ASP A O 1
ATOM 757 N N . ARG A 1 99 ? -0.720 9.814 -2.088 1.00 46.28 99 ARG A N 1
ATOM 758 C CA . ARG A 1 99 ? -1.295 10.330 -3.333 1.00 46.28 99 ARG A CA 1
ATOM 759 C C . ARG A 1 99 ? -1.977 11.635 -2.966 1.00 46.28 99 ARG A C 1
ATOM 761 O O . ARG A 1 99 ? -2.817 11.630 -2.073 1.00 46.28 99 ARG A O 1
ATOM 768 N N . ASP A 1 100 ? -1.582 12.723 -3.617 1.00 43.00 100 ASP A N 1
ATOM 769 C CA . ASP A 1 100 ? -2.442 13.894 -3.742 1.00 43.00 100 ASP A CA 1
ATOM 770 C C . ASP A 1 100 ? -3.707 13.413 -4.470 1.00 43.00 100 ASP A C 1
ATOM 772 O O . ASP A 1 100 ? -3.744 13.312 -5.695 1.00 43.00 100 ASP A O 1
ATOM 776 N N . GLU A 1 101 ? -4.688 12.954 -3.695 1.00 41.72 101 GLU A N 1
ATOM 777 C CA . GLU A 1 101 ? -6.027 12.645 -4.172 1.00 41.72 101 GLU A CA 1
ATOM 778 C C . GLU A 1 101 ? -6.714 13.981 -4.445 1.00 41.72 101 GLU A C 1
ATOM 780 O O . GLU A 1 101 ? -6.851 14.829 -3.561 1.00 41.72 101 GLU A O 1
ATOM 785 N N . GLU A 1 102 ? -7.103 14.186 -5.703 1.00 42.06 102 GLU A N 1
ATOM 786 C CA . GLU A 1 102 ? -8.115 15.174 -6.048 1.00 42.06 102 GLU A CA 1
ATOM 787 C C . GLU A 1 102 ? -9.318 14.936 -5.134 1.00 42.06 102 GLU A C 1
ATOM 789 O O . GLU A 1 102 ? -9.910 13.856 -5.149 1.00 42.06 102 GLU A O 1
ATOM 794 N N . VAL A 1 103 ? -9.628 15.940 -4.314 1.00 41.34 103 VAL A N 1
ATOM 795 C CA . VAL A 1 103 ? -10.743 15.946 -3.365 1.00 41.34 103 VAL A CA 1
ATOM 796 C C . VAL A 1 103 ? -12.036 15.791 -4.164 1.00 41.34 103 VAL A C 1
ATOM 798 O O . VAL A 1 103 ? -12.581 16.764 -4.687 1.00 41.34 103 VAL A O 1
ATOM 801 N N . SER A 1 104 ? -12.479 14.546 -4.329 1.00 48.62 104 SER A N 1
ATOM 802 C CA . SER A 1 104 ? -13.770 14.198 -4.914 1.00 48.62 104 SER A CA 1
ATOM 803 C C . SER A 1 104 ? -14.869 14.538 -3.900 1.00 48.62 104 SER A C 1
ATOM 805 O O . SER A 1 104 ? -14.620 14.599 -2.696 1.00 48.62 104 SER A O 1
ATOM 807 N N . ASP A 1 105 ? -16.105 14.749 -4.353 1.00 50.25 105 ASP A N 1
ATOM 808 C CA . ASP A 1 105 ? -17.247 15.055 -3.476 1.00 50.25 105 ASP A CA 1
ATOM 809 C C . ASP A 1 105 ? -17.473 14.001 -2.358 1.00 50.25 105 ASP A C 1
ATOM 811 O O . ASP A 1 105 ? -18.086 14.318 -1.333 1.00 50.25 105 ASP A O 1
ATOM 815 N N . GLU A 1 106 ? -16.916 12.786 -2.495 1.00 53.75 106 GLU A N 1
ATOM 816 C CA . GLU A 1 106 ? -16.886 11.741 -1.455 1.00 53.75 106 GLU A CA 1
ATOM 817 C C . GLU A 1 106 ? -16.131 12.178 -0.183 1.00 53.75 106 GLU A C 1
ATOM 819 O O . GLU A 1 106 ? -16.486 11.762 0.925 1.00 53.75 106 GLU A O 1
ATOM 824 N N . ASP A 1 107 ? -15.159 13.088 -0.299 1.00 60.56 107 ASP A N 1
ATOM 825 C CA . ASP A 1 107 ? -14.424 13.619 0.849 1.00 60.56 107 ASP A CA 1
ATOM 826 C C . ASP A 1 107 ? -15.305 14.486 1.744 1.00 60.56 107 ASP A C 1
ATOM 828 O O . ASP A 1 107 ? -15.119 14.500 2.958 1.00 60.56 107 ASP A O 1
ATOM 832 N N . THR A 1 108 ? -16.310 15.175 1.200 1.00 73.19 108 THR A N 1
ATOM 833 C CA . THR A 1 108 ? -17.183 16.030 2.020 1.00 73.19 108 THR A CA 1
ATOM 834 C C . THR A 1 108 ? -18.086 15.186 2.921 1.00 73.19 108 THR A C 1
ATOM 836 O O . THR A 1 108 ? -18.260 15.494 4.104 1.00 73.19 108 THR A O 1
ATOM 839 N N . GLU A 1 109 ? -18.631 14.088 2.390 1.00 77.06 109 GLU A N 1
ATOM 840 C CA . GLU A 1 109 ? -19.427 13.135 3.167 1.00 77.06 109 GLU A CA 1
ATOM 841 C C . GLU A 1 109 ? -18.555 12.397 4.190 1.00 77.06 109 GLU A C 1
ATOM 843 O O . GLU A 1 109 ? -18.941 12.274 5.356 1.00 77.06 109 GLU A O 1
ATOM 848 N N . PHE A 1 110 ? -17.344 11.993 3.797 1.00 72.94 110 PHE A N 1
ATOM 849 C CA . PHE A 1 110 ? -16.386 11.373 4.704 1.00 72.94 110 PHE A CA 1
ATOM 850 C C . PHE A 1 110 ? -15.956 12.313 5.838 1.00 72.94 110 PHE A C 1
ATOM 852 O O . PHE A 1 110 ? -15.968 11.901 7.000 1.00 72.94 110 PHE A O 1
ATOM 859 N N . GLN A 1 111 ? -15.623 13.576 5.546 1.00 78.19 111 GLN A N 1
ATOM 860 C CA . GLN A 1 111 ? -15.270 14.560 6.575 1.00 78.19 111 GLN A CA 1
ATOM 861 C C . GLN A 1 111 ? -16.446 14.822 7.515 1.00 78.19 111 GLN A C 1
ATOM 863 O O . GLN A 1 111 ? -16.253 14.853 8.728 1.00 78.19 111 GLN A O 1
ATOM 868 N N . ARG A 1 112 ? -17.674 14.925 6.994 1.00 82.31 112 ARG A N 1
ATOM 869 C CA . ARG A 1 112 ? -18.865 15.096 7.831 1.00 82.31 112 ARG A CA 1
ATOM 870 C C . ARG A 1 112 ? -19.108 13.888 8.735 1.00 82.31 112 ARG A C 1
ATOM 872 O O . ARG A 1 112 ? -19.300 14.051 9.938 1.00 82.31 112 ARG A O 1
ATOM 879 N N . MET A 1 113 ? -19.063 12.674 8.186 1.00 81.19 113 MET A N 1
ATOM 880 C CA . MET A 1 113 ? -19.209 11.443 8.966 1.00 81.19 113 MET A CA 1
ATOM 881 C C . MET A 1 113 ? -18.114 11.341 10.030 1.00 81.19 113 MET A C 1
ATOM 883 O O . MET A 1 113 ? -18.388 10.989 11.177 1.00 81.19 113 MET A O 1
ATOM 887 N N . LYS A 1 114 ? -16.875 11.687 9.671 1.00 80.62 114 LYS A N 1
ATOM 888 C CA . LYS A 1 114 ? -15.754 11.756 10.604 1.00 80.62 114 LYS A CA 1
ATOM 889 C C . LYS A 1 114 ? -16.062 12.740 11.725 1.00 80.62 114 LYS A C 1
ATOM 891 O O . LYS A 1 114 ? -15.984 12.342 12.877 1.00 80.62 114 LYS A O 1
ATOM 896 N N . GLU A 1 115 ? -16.455 13.975 11.434 1.00 85.62 115 GLU A N 1
ATOM 897 C CA . GLU A 1 115 ? -16.811 14.971 12.454 1.00 85.62 115 GLU A CA 1
ATOM 898 C C . GLU A 1 115 ? -17.933 14.490 13.387 1.00 85.62 115 GLU A C 1
ATOM 900 O O . GLU A 1 115 ? -17.819 14.638 14.606 1.00 85.62 115 GLU A O 1
ATOM 905 N N . GLU A 1 116 ? -18.977 13.857 12.848 1.00 85.62 116 GLU A N 1
ATOM 906 C CA . GLU A 1 116 ? -20.092 13.305 13.626 1.00 85.62 116 GLU A CA 1
ATOM 907 C C . GLU A 1 116 ? -19.636 12.165 14.554 1.00 85.62 116 GLU A C 1
ATOM 909 O O . GLU A 1 116 ? -19.928 12.174 15.756 1.00 85.62 116 GLU A O 1
ATOM 914 N N . VAL A 1 117 ? -18.856 11.211 14.033 1.00 82.19 117 VAL A N 1
ATOM 915 C CA . VAL A 1 117 ? -18.268 10.116 14.821 1.00 82.19 117 VAL A CA 1
ATOM 916 C C . VAL A 1 117 ? -17.337 10.677 15.894 1.00 82.19 117 VAL A C 1
ATOM 918 O O . VAL A 1 117 ? -17.402 10.276 17.055 1.00 82.19 117 VAL A O 1
ATOM 921 N N . MET A 1 118 ? -16.511 11.655 15.536 1.00 83.44 118 MET A N 1
ATOM 922 C CA . MET A 1 118 ? -15.573 12.309 16.438 1.00 83.44 118 MET A CA 1
ATOM 923 C C . MET A 1 118 ? -16.276 13.043 17.579 1.00 83.44 118 MET A C 1
ATOM 925 O O . MET A 1 118 ? -15.885 12.903 18.740 1.00 83.44 118 MET A O 1
ATOM 929 N N . ALA A 1 119 ? -17.352 13.770 17.281 1.00 85.50 119 ALA A N 1
ATOM 930 C CA . ALA A 1 119 ? -18.187 14.398 18.293 1.00 85.50 119 ALA A CA 1
ATOM 931 C C . ALA A 1 119 ? -18.819 13.356 19.229 1.00 85.50 119 ALA A C 1
ATOM 933 O O . ALA A 1 119 ? -18.895 13.582 20.437 1.00 85.50 119 ALA A O 1
ATOM 934 N N . HIS A 1 120 ? -19.224 12.202 18.694 1.00 84.94 120 HIS A N 1
ATOM 935 C CA . HIS A 1 120 ? -19.834 11.127 19.473 1.00 84.94 120 HIS A CA 1
ATOM 936 C C . HIS A 1 120 ? -18.842 10.375 20.374 1.00 84.94 120 HIS A C 1
ATOM 938 O O . HIS A 1 120 ? -19.235 9.871 21.430 1.00 84.94 120 HIS A O 1
ATOM 944 N N . LEU A 1 121 ? -17.577 10.274 19.962 1.00 84.88 121 LEU A N 1
ATOM 945 C CA . LEU A 1 121 ? -16.519 9.578 20.701 1.00 84.88 121 LEU A CA 1
ATOM 946 C C . LEU A 1 121 ? -15.824 10.459 21.743 1.00 84.88 121 LEU A C 1
ATOM 948 O O . LEU A 1 121 ? -15.186 9.935 22.655 1.00 84.88 121 LEU A O 1
ATOM 952 N N . LYS A 1 122 ? -15.945 11.784 21.644 1.00 83.69 122 LYS A N 1
ATOM 953 C CA . LYS A 1 122 ? -15.263 12.720 22.543 1.00 83.69 122 LYS A CA 1
ATOM 954 C C . LYS A 1 122 ? -15.570 12.427 24.017 1.00 83.69 122 LYS A C 1
ATOM 956 O O . LYS A 1 122 ? -16.725 12.411 24.435 1.00 83.69 122 LYS A O 1
ATOM 961 N N . GLY A 1 123 ? -14.518 12.235 24.816 1.00 83.38 123 GLY A N 1
ATOM 962 C CA . GLY A 1 123 ? -14.623 11.945 26.252 1.00 83.38 123 GLY A CA 1
ATOM 963 C C . GLY A 1 123 ? -15.054 10.516 26.608 1.00 83.38 123 GLY A C 1
ATOM 964 O O . GLY A 1 123 ? -15.145 10.208 27.795 1.00 83.38 123 GLY A O 1
ATOM 965 N N . LYS A 1 124 ? -15.288 9.648 25.618 1.00 88.62 124 LYS A N 1
ATOM 966 C CA . LYS A 1 124 ? -15.579 8.228 25.833 1.00 88.62 124 LYS A CA 1
ATOM 967 C C . LYS A 1 124 ? -14.302 7.407 25.992 1.00 88.62 124 LYS A C 1
ATOM 969 O O . LYS A 1 124 ? -13.208 7.838 25.618 1.00 88.62 124 LYS A O 1
ATOM 974 N N . THR A 1 125 ? -14.453 6.206 26.534 1.00 90.19 125 THR A N 1
ATOM 975 C CA . THR A 1 125 ? -13.419 5.172 26.531 1.00 90.19 125 THR A CA 1
ATOM 976 C C . THR A 1 125 ? -13.683 4.204 25.384 1.00 90.19 125 THR A C 1
ATOM 978 O O . THR A 1 125 ? -14.752 3.601 25.303 1.00 90.19 125 THR A O 1
ATOM 981 N N . VAL A 1 126 ? -12.711 4.060 24.490 1.00 90.38 126 VAL A N 1
ATOM 982 C CA . VAL A 1 126 ? -12.786 3.183 23.321 1.00 90.38 126 VAL A CA 1
ATOM 983 C C . VAL A 1 126 ? -11.829 2.015 23.516 1.00 90.38 126 VAL A C 1
ATOM 985 O O . VAL A 1 126 ? -10.650 2.228 23.786 1.00 90.38 126 VAL A O 1
ATOM 988 N N . LEU A 1 127 ? -12.317 0.787 23.348 1.00 89.56 127 LEU A N 1
ATOM 989 C CA . LEU A 1 127 ? -11.501 -0.425 23.344 1.00 89.56 127 LEU A CA 1
ATOM 990 C C . LEU A 1 127 ? -11.139 -0.818 21.917 1.00 89.56 127 LEU A C 1
ATOM 992 O O . LEU A 1 127 ? -12.027 -1.037 21.097 1.00 89.56 127 LEU A O 1
ATOM 996 N N . PHE A 1 128 ? -9.853 -0.996 21.632 1.00 89.06 128 PHE A N 1
ATOM 997 C CA . PHE A 1 128 ? -9.388 -1.634 20.402 1.00 89.06 128 PHE A CA 1
ATOM 998 C C . PHE A 1 128 ? -9.110 -3.116 20.646 1.00 89.06 128 PHE A C 1
ATOM 1000 O O . PHE A 1 128 ? -8.258 -3.484 21.455 1.00 89.06 128 PHE A O 1
ATOM 1007 N N . VAL A 1 129 ? -9.818 -3.975 19.912 1.00 83.25 129 VAL A N 1
ATOM 1008 C CA . VAL A 1 129 ? -9.627 -5.429 19.934 1.00 83.25 129 VAL A CA 1
ATOM 1009 C C . VAL A 1 129 ? -8.898 -5.853 18.665 1.00 83.25 129 VAL A C 1
ATOM 1011 O O . VAL A 1 129 ? -9.439 -5.756 17.562 1.00 83.25 129 VAL A O 1
ATOM 1014 N N . GLY A 1 130 ? -7.679 -6.366 18.823 1.00 76.12 130 GLY A N 1
ATOM 1015 C CA . GLY A 1 130 ? -6.816 -6.769 17.714 1.00 76.12 130 GLY A CA 1
ATOM 1016 C C . GLY A 1 130 ? -5.803 -5.695 17.313 1.00 76.12 130 GLY A C 1
ATOM 1017 O O . GLY A 1 130 ? -5.649 -4.665 17.967 1.00 76.12 130 GLY A O 1
ATOM 1018 N N . GLY A 1 131 ? -5.068 -5.966 16.235 1.00 73.94 131 GLY A N 1
ATOM 1019 C CA . GLY A 1 131 ? -3.899 -5.172 15.856 1.00 73.94 131 GLY A CA 1
ATOM 1020 C C . GLY A 1 131 ? -2.721 -5.342 16.824 1.00 73.94 131 GLY A C 1
ATOM 1021 O O . GLY A 1 131 ? -2.814 -6.013 17.847 1.00 73.94 131 GLY A O 1
ATOM 1022 N N . ARG A 1 132 ? -1.575 -4.752 16.474 1.00 75.19 132 ARG A N 1
ATOM 1023 C CA . ARG A 1 132 ? -0.412 -4.685 17.366 1.00 75.19 132 ARG A CA 1
ATOM 1024 C C . ARG A 1 132 ? -0.429 -3.333 18.062 1.00 75.19 132 ARG A C 1
ATOM 1026 O O . ARG A 1 132 ? -0.369 -2.316 17.372 1.00 75.19 132 ARG A O 1
ATOM 1033 N N . ARG A 1 133 ? -0.464 -3.327 19.393 1.00 77.31 133 ARG A N 1
ATOM 1034 C CA . ARG A 1 133 ? -0.357 -2.095 20.170 1.00 77.31 133 ARG A CA 1
ATOM 1035 C C . ARG A 1 133 ? 0.998 -1.441 19.907 1.00 77.31 133 ARG A C 1
ATOM 1037 O O . ARG A 1 133 ? 2.049 -2.075 19.999 1.00 77.31 133 ARG A O 1
ATOM 1044 N N . ILE A 1 134 ? 0.964 -0.155 19.584 1.00 81.50 134 ILE A N 1
ATOM 1045 C CA . ILE A 1 134 ? 2.151 0.692 19.465 1.00 81.50 134 ILE A CA 1
ATOM 1046 C C . ILE A 1 134 ? 1.910 1.888 20.396 1.00 81.50 134 ILE A C 1
ATOM 1048 O O . ILE A 1 134 ? 1.047 2.711 20.085 1.00 81.50 134 ILE A O 1
ATOM 1052 N N . PRO A 1 135 ? 2.600 1.989 21.550 1.00 82.06 135 PRO A N 1
ATOM 1053 C CA . PRO A 1 135 ? 2.325 3.014 22.563 1.00 82.06 135 PRO A CA 1
ATOM 1054 C C . PRO A 1 135 ? 2.408 4.458 22.054 1.00 82.06 135 PRO A C 1
ATOM 1056 O O . PRO A 1 135 ? 1.725 5.342 22.570 1.00 82.06 135 PRO A O 1
ATOM 1059 N N . GLU A 1 136 ? 3.252 4.725 21.060 1.00 83.44 136 GLU A N 1
ATOM 1060 C CA . GLU A 1 136 ? 3.345 6.027 20.395 1.00 83.44 136 GLU A CA 1
ATOM 1061 C C . GLU A 1 136 ? 2.067 6.325 19.608 1.00 83.44 136 GLU A C 1
ATOM 1063 O O . GLU A 1 136 ? 1.496 7.403 19.753 1.00 83.44 136 GLU A O 1
ATOM 1068 N N . LYS A 1 137 ? 1.572 5.341 18.847 1.00 81.31 137 LYS A N 1
ATOM 1069 C CA . LYS A 1 137 ? 0.337 5.460 18.063 1.00 81.31 137 LYS A CA 1
ATOM 1070 C C . LYS A 1 137 ? -0.901 5.537 18.944 1.00 81.31 137 LYS A C 1
ATOM 1072 O O . LYS A 1 137 ? -1.813 6.283 18.627 1.00 81.31 137 LYS A O 1
ATOM 1077 N N . GLN A 1 138 ? -0.919 4.825 20.070 1.00 84.38 138 GLN A N 1
ATOM 1078 C CA . GLN A 1 138 ? -1.990 4.952 21.057 1.00 84.38 138 GLN A CA 1
ATOM 1079 C C . GLN A 1 138 ? -2.097 6.403 21.553 1.00 84.38 138 GLN A C 1
ATOM 1081 O O . GLN A 1 138 ? -3.172 6.987 21.496 1.00 84.38 138 GLN A O 1
ATOM 1086 N N . ARG A 1 139 ? -0.971 7.012 21.952 1.00 85.44 139 ARG A N 1
ATOM 1087 C CA . ARG A 1 139 ? -0.927 8.408 22.423 1.00 85.44 139 ARG A CA 1
ATOM 1088 C C . ARG A 1 139 ? -1.295 9.419 21.336 1.00 85.44 139 ARG A C 1
ATOM 1090 O O . ARG A 1 139 ? -1.943 10.419 21.627 1.00 85.44 139 ARG A O 1
ATOM 1097 N N . GLU A 1 140 ? -0.862 9.174 20.103 1.00 85.00 140 GLU A N 1
ATOM 1098 C CA . GLU A 1 140 ? -1.221 9.977 18.928 1.00 85.00 140 GLU A CA 1
ATOM 1099 C C . GLU A 1 140 ? -2.740 9.979 18.713 1.00 85.00 140 GLU A C 1
ATOM 1101 O O . GLU A 1 140 ? -3.345 11.047 18.664 1.00 85.00 140 GLU A O 1
ATOM 1106 N N . VAL A 1 141 ? -3.356 8.793 18.718 1.00 83.81 141 VAL A N 1
ATOM 1107 C CA . VAL A 1 141 ? -4.803 8.611 18.559 1.00 83.81 141 VAL A CA 1
ATOM 1108 C C . VAL A 1 141 ? -5.582 9.267 19.698 1.00 83.81 141 VAL A C 1
ATOM 1110 O O . VAL A 1 141 ? -6.518 10.012 19.434 1.00 83.81 141 VAL A O 1
ATOM 1113 N N . GLU A 1 142 ? -5.190 9.065 20.959 1.00 87.06 142 GLU A N 1
ATOM 1114 C CA . GLU A 1 142 ? -5.863 9.706 22.103 1.00 87.06 142 GLU A CA 1
ATOM 1115 C C . GLU A 1 142 ? -5.816 11.238 22.017 1.00 87.06 142 GLU A C 1
ATOM 1117 O O . GLU A 1 142 ? -6.807 11.917 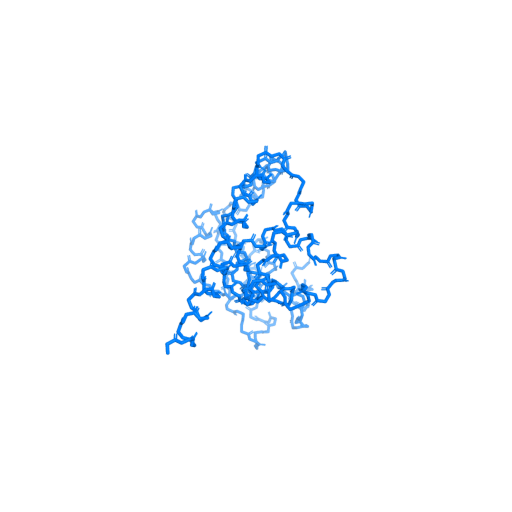22.295 1.00 87.06 142 GLU A O 1
ATOM 1122 N N . ARG A 1 143 ? -4.672 11.794 21.600 1.00 83.88 143 ARG A N 1
ATOM 1123 C CA . ARG A 1 143 ? -4.480 13.241 21.455 1.00 83.88 143 ARG A CA 1
ATOM 1124 C C . ARG A 1 143 ? -5.302 13.819 20.307 1.00 83.88 143 ARG A C 1
ATOM 1126 O O . ARG A 1 143 ? -5.890 14.883 20.466 1.00 83.88 143 ARG A O 1
ATOM 1133 N N . GLU A 1 144 ? -5.293 13.161 19.154 1.00 82.56 144 GLU A N 1
ATOM 1134 C CA . GLU A 1 144 ? -5.964 13.651 17.947 1.00 82.56 144 GLU A CA 1
ATOM 1135 C C . GLU A 1 144 ? -7.473 13.476 18.026 1.00 82.56 144 GLU A C 1
ATOM 1137 O O . GLU A 1 144 ? -8.223 14.331 17.557 1.00 82.56 144 GLU A O 1
ATOM 1142 N N . LEU A 1 145 ? -7.915 12.383 18.646 1.00 82.00 145 LEU A N 1
ATOM 1143 C CA . LEU A 1 145 ? -9.313 11.994 18.647 1.00 82.00 145 LEU A CA 1
ATOM 1144 C C . LEU A 1 145 ? -10.052 12.370 19.945 1.00 82.00 145 LEU A C 1
ATOM 1146 O O . LEU A 1 145 ? -11.281 12.362 19.990 1.00 82.00 145 LEU A O 1
ATOM 1150 N N . GLY A 1 146 ? -9.336 12.764 21.002 1.00 81.94 146 GLY A N 1
ATOM 1151 C CA . GLY A 1 146 ? -9.944 13.308 22.222 1.00 81.94 146 GLY A CA 1
ATOM 1152 C C . GLY A 1 146 ? -10.792 12.301 23.008 1.00 81.94 146 GLY A C 1
ATOM 1153 O O . GLY A 1 146 ? -11.699 12.697 23.748 1.00 81.94 146 GLY A O 1
ATOM 1154 N N . PHE A 1 147 ? -10.511 11.009 22.843 1.00 86.62 147 PHE A N 1
ATOM 1155 C CA . PHE A 1 147 ? -11.082 9.911 23.618 1.00 86.62 147 PHE A CA 1
ATOM 1156 C C . PHE A 1 147 ? -9.970 9.126 24.311 1.00 86.62 147 PHE A C 1
ATOM 1158 O O . PHE A 1 147 ? -8.807 9.185 23.907 1.00 86.62 147 PHE A O 1
ATOM 1165 N N . LYS A 1 148 ? -10.322 8.380 25.359 1.00 89.00 148 LYS A N 1
ATOM 1166 C CA . LYS A 1 148 ? -9.378 7.488 26.034 1.00 89.00 148 LYS A CA 1
ATOM 1167 C C . LYS A 1 148 ? -9.337 6.151 25.300 1.00 89.00 148 LYS A C 1
ATOM 1169 O O . LYS A 1 148 ? -10.389 5.563 25.064 1.00 89.00 148 LYS A O 1
ATOM 1174 N N . LEU A 1 149 ? -8.150 5.662 24.957 1.00 89.06 149 LEU A N 1
ATOM 1175 C CA . LEU A 1 149 ? -7.981 4.429 24.196 1.00 89.06 149 LEU A CA 1
ATOM 1176 C C . LEU A 1 149 ? -7.454 3.311 25.097 1.00 89.06 149 LEU A C 1
ATOM 1178 O O . LEU A 1 149 ? -6.312 3.339 25.551 1.00 89.06 149 LEU A O 1
ATOM 1182 N N . GLU A 1 150 ? -8.264 2.279 25.300 1.00 88.00 150 GLU A N 1
ATOM 1183 C CA . GLU A 1 150 ? -7.828 1.002 25.856 1.00 88.00 150 GLU A CA 1
ATOM 1184 C C . GLU A 1 150 ? -7.408 0.097 24.689 1.00 88.00 150 GLU A C 1
ATOM 1186 O O . GLU A 1 150 ? -8.227 -0.302 23.865 1.00 88.00 150 GLU A O 1
ATOM 1191 N N . TRP A 1 151 ? -6.118 -0.216 24.579 1.00 88.56 151 TRP A N 1
ATOM 1192 C CA . TRP A 1 151 ? -5.598 -1.083 23.516 1.00 88.56 151 TRP A CA 1
ATOM 1193 C C . TRP A 1 151 ? -4.705 -2.168 24.121 1.00 88.56 151 TRP A C 1
ATOM 1195 O O . TRP A 1 151 ? -3.484 -2.000 24.160 1.00 88.56 151 TRP A O 1
ATOM 1205 N N . PRO A 1 152 ? -5.294 -3.243 24.673 1.00 81.19 152 PRO A N 1
ATOM 1206 C CA . PRO A 1 152 ? -4.525 -4.358 25.208 1.00 81.19 152 PRO A CA 1
ATOM 1207 C C . PRO A 1 152 ? -3.729 -5.048 24.095 1.00 81.19 152 PRO A C 1
ATOM 1209 O O . PRO A 1 152 ? -4.158 -5.103 22.939 1.00 81.19 152 PRO A O 1
ATOM 1212 N N . ASP A 1 153 ? -2.557 -5.570 24.451 1.00 74.31 153 ASP A N 1
ATOM 1213 C CA . ASP A 1 153 ? -1.736 -6.349 23.532 1.00 74.31 153 ASP A CA 1
ATOM 1214 C C . ASP A 1 153 ? -2.489 -7.613 23.097 1.00 74.31 153 ASP A C 1
ATOM 1216 O O . ASP A 1 153 ? -2.988 -8.378 23.920 1.00 74.31 153 ASP A O 1
ATOM 1220 N N . ALA A 1 154 ? -2.596 -7.810 21.783 1.00 68.44 154 ALA A N 1
ATOM 1221 C CA . ALA A 1 154 ? -3.217 -8.984 21.188 1.00 68.44 154 ALA A CA 1
ATOM 1222 C C . ALA A 1 154 ? -2.120 -9.945 20.705 1.00 68.44 154 ALA A C 1
ATOM 1224 O O . ALA A 1 154 ? -1.675 -9.899 19.553 1.00 68.44 154 ALA A O 1
ATOM 1225 N N . GLU A 1 155 ? -1.664 -10.802 21.610 1.00 67.62 155 GLU A N 1
ATOM 1226 C CA . GLU A 1 155 ? -0.766 -11.916 21.325 1.00 67.62 155 GLU A CA 1
ATOM 1227 C C . GLU A 1 155 ? -1.535 -13.118 20.727 1.00 67.62 155 GLU A C 1
ATOM 1229 O O . GLU A 1 155 ? -2.771 -13.161 20.737 1.00 67.62 155 GLU A O 1
ATOM 1234 N N . PRO A 1 156 ? -0.848 -14.093 20.096 1.00 61.84 156 PRO A N 1
ATOM 1235 C CA . PRO A 1 156 ? -1.501 -15.263 19.501 1.00 61.84 156 PRO A CA 1
ATOM 1236 C C . PRO A 1 156 ? -2.332 -16.108 20.480 1.00 61.84 156 PRO A C 1
ATOM 1238 O O . PRO A 1 156 ? -3.219 -16.835 20.036 1.00 61.84 156 PRO A O 1
ATOM 1241 N N . ASP A 1 157 ? -2.033 -16.020 21.769 1.00 66.81 157 ASP A N 1
ATOM 1242 C CA . ASP A 1 157 ? -2.639 -16.737 22.887 1.00 66.81 157 ASP A CA 1
ATOM 1243 C C . ASP A 1 157 ? -3.633 -15.892 23.697 1.00 66.81 157 ASP A C 1
ATOM 1245 O O . ASP A 1 157 ? -4.234 -16.417 24.629 1.00 66.81 157 ASP A O 1
ATOM 1249 N N . THR A 1 158 ? -3.865 -14.625 23.335 1.00 68.81 158 THR A N 1
ATOM 1250 C CA . THR A 1 158 ? -4.859 -13.790 24.019 1.00 68.81 158 THR A CA 1
ATOM 1251 C C . THR A 1 158 ? -6.255 -14.398 23.881 1.00 68.81 158 THR A C 1
ATOM 1253 O O . THR A 1 158 ? -6.728 -14.699 22.778 1.00 68.81 158 THR A O 1
ATOM 1256 N N . LEU A 1 159 ? -6.931 -14.572 25.014 1.00 69.56 159 LEU A N 1
ATOM 1257 C CA . LEU A 1 159 ? -8.240 -15.207 25.121 1.00 69.56 159 LEU A CA 1
ATOM 1258 C C . LEU A 1 159 ? -9.318 -14.169 25.451 1.00 69.56 159 LEU A C 1
ATOM 1260 O O . LEU A 1 159 ? -9.045 -13.036 25.829 1.00 69.56 159 LEU A O 1
ATOM 1264 N N . LEU A 1 160 ? -10.587 -14.575 25.353 1.00 68.69 160 LEU A N 1
ATOM 1265 C CA . LEU A 1 160 ? -11.735 -13.710 25.653 1.00 68.69 160 LEU A CA 1
ATOM 1266 C C . LEU A 1 160 ? -11.626 -13.013 27.020 1.00 68.69 160 LEU A C 1
ATOM 1268 O O . LEU A 1 160 ? -11.954 -11.835 27.130 1.00 68.69 160 LEU A O 1
ATOM 1272 N N . HIS A 1 161 ? -11.155 -13.725 28.047 1.00 74.75 161 HIS A N 1
ATOM 1273 C CA . HIS A 1 161 ? -11.086 -13.203 29.413 1.00 74.75 161 HIS A CA 1
ATOM 1274 C C . HIS A 1 161 ? -10.184 -11.968 29.557 1.00 74.75 161 HIS A C 1
ATOM 1276 O O . HIS A 1 161 ? -10.444 -11.135 30.425 1.00 74.75 161 HIS A O 1
ATOM 1282 N N . ASP A 1 162 ? -9.197 -11.811 28.672 1.00 74.12 162 ASP A N 1
ATOM 1283 C CA . ASP A 1 162 ? -8.305 -10.651 28.635 1.00 74.12 162 ASP A CA 1
ATOM 1284 C C . ASP A 1 162 ? -9.038 -9.375 28.189 1.00 74.12 162 ASP A C 1
ATOM 1286 O O . ASP A 1 162 ? -8.644 -8.264 28.542 1.00 74.12 162 ASP A O 1
ATOM 1290 N N . PHE A 1 163 ? -10.151 -9.528 27.463 1.00 76.44 163 PHE A N 1
ATOM 1291 C CA . PHE A 1 163 ? -10.944 -8.425 26.922 1.00 76.44 163 PHE A CA 1
ATOM 1292 C C . PHE A 1 163 ? -12.216 -8.123 27.718 1.00 76.44 163 PHE A C 1
ATOM 1294 O O . PHE A 1 163 ? -12.758 -7.036 27.550 1.00 76.44 163 PHE A O 1
ATOM 1301 N N . ILE A 1 164 ? -12.672 -9.011 28.613 1.00 79.50 164 ILE A N 1
ATOM 1302 C CA . ILE A 1 164 ? -13.920 -8.813 29.382 1.00 79.50 164 ILE A CA 1
ATOM 1303 C C . ILE A 1 164 ? -13.860 -7.524 30.210 1.00 79.50 164 ILE A C 1
ATOM 1305 O O . ILE A 1 164 ? -14.702 -6.645 30.054 1.00 79.50 164 ILE A O 1
ATOM 1309 N N . ARG A 1 165 ? -12.836 -7.376 31.060 1.00 80.88 165 ARG A N 1
ATOM 1310 C CA . ARG A 1 165 ? -12.707 -6.194 31.931 1.00 80.88 165 ARG A CA 1
ATOM 1311 C C . ARG A 1 165 ? -12.502 -4.890 31.147 1.00 80.88 165 ARG A C 1
ATOM 1313 O O . ARG A 1 165 ? -13.087 -3.885 31.546 1.00 80.88 165 ARG A O 1
ATOM 1320 N N . PRO A 1 166 ? -11.674 -4.849 30.083 1.00 83.25 166 PRO A N 1
ATOM 1321 C CA . PRO A 1 166 ? -11.614 -3.682 29.208 1.00 83.25 166 PRO A CA 1
ATOM 1322 C C . PRO A 1 166 ? -12.948 -3.374 28.520 1.00 83.25 166 PRO A C 1
ATOM 1324 O O . PRO A 1 166 ? -13.323 -2.207 28.449 1.00 83.25 166 PRO A O 1
ATOM 1327 N N . ALA A 1 167 ? -13.680 -4.391 28.057 1.00 83.56 167 ALA A N 1
ATOM 1328 C CA . ALA A 1 167 ? -14.958 -4.212 27.372 1.00 83.56 167 ALA A CA 1
ATOM 1329 C C . ALA A 1 167 ? -16.024 -3.624 28.306 1.00 83.56 167 ALA A C 1
ATOM 1331 O O . ALA A 1 167 ? -16.690 -2.671 27.929 1.00 83.56 167 ALA A O 1
ATOM 1332 N N . GLU A 1 168 ? -16.118 -4.101 29.551 1.00 84.25 168 GLU A N 1
ATOM 1333 C CA . GLU A 1 168 ? -17.048 -3.565 30.563 1.00 84.25 168 GLU A CA 1
ATOM 1334 C C . GLU A 1 168 ? -16.792 -2.093 30.923 1.00 84.25 168 GLU A C 1
ATOM 1336 O O . GLU A 1 168 ? -17.695 -1.396 31.380 1.00 84.25 168 GLU A O 1
ATOM 1341 N N . LYS A 1 169 ? -15.552 -1.620 30.762 1.00 85.56 169 LYS A N 1
ATOM 1342 C CA . LYS A 1 169 ? -15.145 -0.243 31.086 1.00 85.56 169 LYS A CA 1
ATOM 1343 C C . LYS A 1 169 ? -15.186 0.702 29.890 1.00 85.56 169 LYS A C 1
ATOM 1345 O O . LYS A 1 169 ? -14.902 1.886 30.063 1.00 85.56 169 LYS A O 1
ATOM 1350 N N . SER A 1 170 ? -15.462 0.179 28.700 1.00 88.44 170 SER A N 1
ATOM 1351 C CA . SER A 1 170 ? -15.410 0.941 27.459 1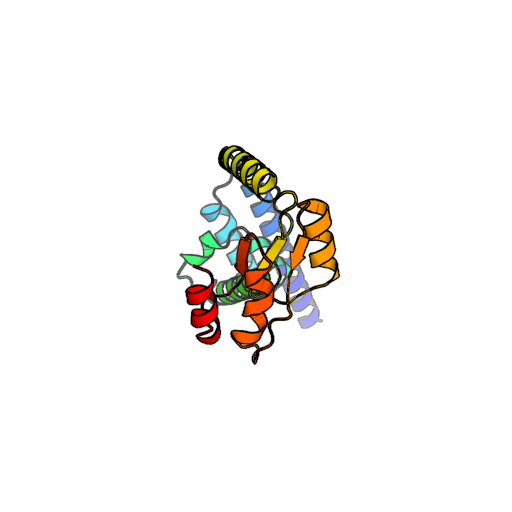.00 88.44 170 SER A CA 1
ATOM 1352 C C . SER A 1 170 ? -16.816 1.254 26.976 1.00 88.44 170 SER A C 1
ATOM 1354 O O . SER A 1 170 ? -17.685 0.390 26.966 1.00 88.44 170 SER A O 1
ATOM 1356 N N . ASP A 1 171 ? -17.030 2.490 26.542 1.00 87.62 171 ASP A N 1
ATOM 1357 C CA . ASP A 1 171 ? -18.300 2.925 25.962 1.00 87.62 171 ASP A CA 1
ATOM 1358 C C . ASP A 1 171 ? -18.462 2.418 24.522 1.00 87.62 171 ASP A C 1
ATOM 1360 O O . ASP A 1 171 ? -19.576 2.306 24.016 1.00 87.62 171 ASP A O 1
ATOM 1364 N N . VAL A 1 172 ? -17.340 2.163 23.838 1.00 86.31 172 VAL A N 1
ATOM 1365 C CA . VAL A 1 172 ? -17.296 1.707 22.445 1.00 86.31 172 VAL A CA 1
ATOM 1366 C C . VAL A 1 172 ? -16.223 0.637 22.284 1.00 86.31 172 VAL A C 1
ATOM 1368 O O . VAL A 1 172 ? -15.098 0.800 22.752 1.00 86.31 172 VAL A O 1
ATOM 1371 N N . VAL A 1 173 ? -16.550 -0.437 21.566 1.00 86.81 173 VAL A N 1
ATOM 1372 C CA . VAL A 1 173 ? -15.602 -1.493 21.194 1.00 86.81 173 VAL A CA 1
ATOM 1373 C C . VAL A 1 173 ? -15.369 -1.455 19.685 1.00 86.81 173 VAL A C 1
ATOM 1375 O O . VAL A 1 173 ? -16.301 -1.589 18.896 1.00 86.81 173 VAL A O 1
ATOM 1378 N N . CYS A 1 174 ? -14.114 -1.272 19.281 1.00 84.25 174 CYS A N 1
ATOM 1379 C CA . CYS A 1 174 ? -13.673 -1.248 17.893 1.00 84.25 174 CYS A CA 1
ATOM 1380 C C . CYS A 1 174 ? -12.853 -2.503 17.571 1.00 84.25 174 CYS A C 1
ATOM 1382 O O . CYS A 1 174 ? -11.853 -2.812 18.225 1.00 84.25 174 CYS A O 1
ATOM 1384 N N . PHE A 1 175 ? -13.268 -3.228 16.535 1.00 80.62 175 PHE A N 1
ATOM 1385 C CA . PHE A 1 175 ? -12.633 -4.471 16.110 1.00 80.62 175 PHE A CA 1
ATOM 1386 C C . PHE A 1 175 ? -11.636 -4.222 14.976 1.00 80.62 175 PHE A C 1
ATOM 1388 O O . PHE A 1 175 ? -12.020 -4.008 13.830 1.00 80.62 175 PHE A O 1
ATOM 1395 N N . LEU A 1 176 ? -10.342 -4.332 15.280 1.00 76.88 176 LEU A N 1
ATOM 1396 C CA . LEU A 1 176 ? -9.229 -4.178 14.335 1.00 76.88 176 LEU A CA 1
ATOM 1397 C C . LEU A 1 176 ? -8.688 -5.540 13.878 1.00 76.88 176 LEU A C 1
ATOM 1399 O O . LEU A 1 176 ? -7.485 -5.816 13.900 1.00 76.88 176 LEU A O 1
ATOM 1403 N N . ILE A 1 177 ? -9.594 -6.445 13.519 1.00 69.31 177 ILE A N 1
ATOM 1404 C CA . ILE A 1 177 ? -9.278 -7.860 13.319 1.00 69.31 177 ILE A CA 1
ATOM 1405 C C . ILE A 1 177 ? -9.288 -8.187 11.829 1.00 69.31 177 ILE A C 1
ATOM 1407 O O . ILE A 1 177 ? -10.293 -8.024 11.142 1.00 69.31 177 ILE A O 1
ATOM 1411 N N . ARG A 1 178 ? -8.176 -8.732 11.323 1.00 61.56 178 ARG A N 1
ATOM 1412 C CA . ARG A 1 178 ? -8.133 -9.328 9.982 1.00 61.56 178 ARG A CA 1
ATOM 1413 C C . ARG A 1 178 ? -8.848 -10.683 10.020 1.00 61.56 178 ARG A C 1
ATOM 1415 O O . ARG A 1 178 ? -8.405 -11.571 10.747 1.00 61.56 178 ARG A O 1
ATOM 1422 N N . TRP A 1 179 ? -9.913 -10.840 9.229 1.00 50.66 179 TRP A N 1
ATOM 1423 C CA . TRP A 1 179 ? -10.848 -11.984 9.143 1.00 50.66 179 TRP A CA 1
ATOM 1424 C C . TRP A 1 179 ? -10.207 -13.360 8.834 1.00 50.66 179 TRP A C 1
ATOM 1426 O O . TRP A 1 179 ? -10.472 -13.982 7.814 1.00 50.66 179 TRP A O 1
ATOM 1436 N N . SER A 1 180 ? -9.335 -13.861 9.709 1.00 45.25 180 SER A N 1
ATOM 1437 C CA . SER A 1 180 ? -8.662 -15.162 9.543 1.00 45.25 180 SER A CA 1
ATOM 1438 C C . SER A 1 180 ? -8.423 -15.923 10.850 1.00 45.25 180 SER A C 1
ATOM 1440 O O . SER A 1 180 ? -7.890 -17.028 10.820 1.00 45.25 180 SER A O 1
ATOM 1442 N N . ARG A 1 181 ? -8.809 -15.368 12.008 1.00 50.88 181 ARG A N 1
ATOM 1443 C CA . ARG A 1 181 ? -8.596 -16.012 13.312 1.00 50.88 181 ARG A CA 1
ATOM 1444 C C . ARG A 1 181 ? -9.924 -16.316 14.000 1.00 50.88 181 ARG A C 1
ATOM 1446 O O . ARG A 1 181 ? -10.629 -15.408 14.428 1.00 50.88 181 ARG A O 1
ATOM 1453 N N . HIS A 1 182 ? -10.230 -17.607 14.143 1.00 52.38 182 HIS A N 1
ATOM 1454 C CA . HIS A 1 182 ? -11.405 -18.115 14.864 1.00 52.38 182 HIS A CA 1
ATOM 1455 C C . HIS A 1 182 ? -11.434 -17.724 16.355 1.00 52.38 182 HIS A C 1
ATOM 1457 O O . HIS A 1 182 ? -12.497 -17.773 16.968 1.00 52.38 182 HIS A O 1
ATOM 1463 N N . SER A 1 183 ? -10.300 -17.304 16.929 1.00 55.25 183 SER A N 1
ATOM 1464 C CA . SER A 1 183 ? -10.163 -16.945 18.347 1.00 55.25 183 SER A CA 1
ATOM 1465 C C . SER A 1 183 ? -10.941 -15.692 18.760 1.00 55.25 183 SER A C 1
ATOM 1467 O O . SER A 1 183 ? -11.310 -15.571 19.923 1.00 55.25 183 SER A O 1
ATOM 1469 N N . TYR A 1 184 ? -11.252 -14.783 17.831 1.00 56.84 184 TYR A N 1
ATOM 1470 C CA . TYR A 1 184 ? -11.931 -13.528 18.170 1.00 56.84 184 TYR A CA 1
ATOM 1471 C C . TYR A 1 184 ? -13.452 -13.556 18.020 1.00 56.84 184 TYR A C 1
ATOM 1473 O O . TYR A 1 184 ? -14.117 -12.597 18.409 1.00 56.84 184 TYR A O 1
ATOM 1481 N N . LYS A 1 185 ? -14.022 -14.655 17.507 1.00 63.91 185 LYS A N 1
ATOM 1482 C CA . LYS A 1 185 ? -15.479 -14.800 17.390 1.00 63.91 185 LYS A CA 1
ATOM 1483 C C . LYS A 1 185 ? -16.167 -14.642 18.751 1.00 63.91 185 LYS A C 1
ATOM 1485 O O . LYS A 1 185 ? -17.143 -13.914 18.854 1.00 63.91 185 LYS A O 1
ATOM 1490 N N . ALA A 1 186 ? -15.592 -15.231 19.799 1.00 62.34 186 ALA A N 1
ATOM 1491 C CA . ALA A 1 186 ? -16.137 -15.153 21.152 1.00 62.34 186 ALA A CA 1
ATOM 1492 C C . ALA A 1 186 ? -16.117 -13.725 21.738 1.00 62.34 186 ALA A C 1
ATOM 14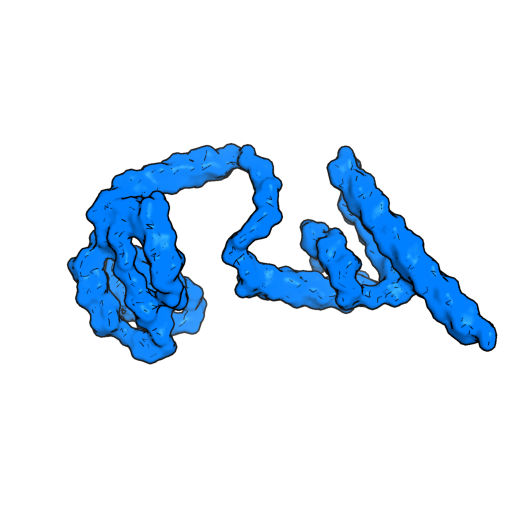94 O O . ALA A 1 186 ? -16.980 -13.383 22.536 1.00 62.34 186 ALA A O 1
ATOM 1495 N N . VAL A 1 187 ? -15.157 -12.882 21.335 1.00 60.12 187 VAL A N 1
ATOM 1496 C CA . VAL A 1 187 ? -15.078 -11.472 21.769 1.00 60.12 187 VAL A CA 1
ATOM 1497 C C . VAL A 1 187 ? -16.135 -10.628 21.064 1.00 60.12 187 VAL A C 1
ATOM 1499 O O . VAL A 1 187 ? -16.762 -9.776 21.685 1.00 60.12 187 VAL A O 1
ATOM 1502 N N . ILE A 1 188 ? -16.367 -10.901 19.780 1.00 64.62 188 ILE A N 1
ATOM 1503 C CA . ILE A 1 188 ? -17.419 -10.246 18.997 1.00 64.62 188 ILE A CA 1
ATOM 1504 C C . ILE A 1 188 ? -18.802 -10.608 19.542 1.00 64.62 188 ILE A C 1
ATOM 1506 O O . ILE A 1 188 ? -19.631 -9.720 19.708 1.00 64.62 188 ILE A O 1
ATOM 1510 N N . ASP A 1 189 ? -19.036 -11.888 19.843 1.00 70.31 189 ASP A N 1
ATOM 1511 C CA . ASP A 1 189 ? -20.314 -12.359 20.385 1.00 70.31 189 ASP A CA 1
ATOM 1512 C C . ASP A 1 189 ? -20.611 -11.764 21.778 1.00 70.31 189 ASP A C 1
ATOM 1514 O O . ASP A 1 189 ? -21.776 -11.610 22.124 1.00 70.31 189 ASP A O 1
ATOM 1518 N N . TYR A 1 190 ? -19.587 -11.403 22.564 1.00 67.00 190 TYR A N 1
ATOM 1519 C CA . TYR A 1 190 ? -19.749 -10.772 23.882 1.00 67.00 190 TYR A CA 1
ATOM 1520 C C . TYR A 1 190 ? -20.006 -9.258 23.820 1.00 67.00 190 TYR A C 1
ATOM 1522 O O . TYR A 1 190 ? -20.707 -8.723 24.671 1.00 67.00 190 TYR A O 1
ATOM 1530 N N . ALA A 1 191 ? -19.405 -8.553 22.857 1.00 60.62 191 ALA A N 1
ATOM 1531 C CA . ALA A 1 191 ? -19.478 -7.091 22.781 1.00 60.62 191 ALA A CA 1
ATOM 1532 C C . ALA A 1 191 ? -20.666 -6.555 21.957 1.00 60.62 191 ALA A C 1
ATOM 1534 O O . ALA A 1 191 ? -20.805 -5.339 21.828 1.00 60.62 191 ALA A O 1
ATOM 1535 N N . ARG A 1 192 ? -21.455 -7.444 21.341 1.00 59.16 192 ARG A N 1
ATOM 1536 C CA . ARG A 1 192 ? -22.729 -7.123 20.680 1.00 59.16 192 ARG A CA 1
ATOM 1537 C C . ARG A 1 192 ? -23.865 -7.098 21.690 1.00 59.16 192 ARG A C 1
ATOM 1539 O O . ARG A 1 192 ? -24.735 -6.218 21.526 1.00 59.16 192 ARG A O 1
#

Sequence (192 aa):
MEEIKRKSEAAAGRADAMEALKEAIASIEQEGDVEETLVPAVRKCLEAGVRPSDKTLVALCQPYRAVFREMDDRVFGRLNEYLSKTEALLLRKGAPADRDEEVSDEDTEFQRMKEEVMAHLKGKTVLFVGGRRIPEKQREVERELGFKLEWPDAEPDTLLHDFIRPAEKSDVVCFLIRWSRHSYKAVIDYAR

Secondary structure (DSSP, 8-state):
-HHHHHHHHHHHHHHHHHHHHHHHHHHHHHH--HHHHHHHHHHHHHHTT--TT-HHHHHHHGGGHHHHHH---HHHHHHHHHHHHHHHHHHHH-S---------THHHHHHHHHHHHHHHHTT-EEEEESS---HHHHHHHHHHH-SEEE-----TT--HHHHHHHHHT-SEEEE---TT-GGGHHHHHHH-